Protein AF-A0A1W9PKS5-F1 (afdb_monomer_lite)

pLDDT: mean 75.95, std 19.7, range [28.89, 96.56]

Radius of gyration: 23.54 Å; chains: 1; bounding box: 72×54×55 Å

Sequence (195 aa):
QLVKQIEVAEFKVEDGNNKAYIKLLSVDNKKSPITAKVEIDVMKGGAVSRKKITVRQGDDLFERSGGRDIYSGYIINDIYCAEGAEYIDFTSKPDIIELGQAIGGVDEDERKRLQIRKTIEEHLEKELRLTKQGIKVLSLFFIDKVANYRWYDENGNAQKGKYAHITATSPSTKKESSKIPVVRRRMTKIPTALL

Structure (mmCIF, N/CA/C/O backbone):
data_AF-A0A1W9PKS5-F1
#
_entry.id   AF-A0A1W9PKS5-F1
#
loop_
_atom_site.group_PDB
_atom_site.id
_atom_site.type_symbol
_atom_site.label_atom_id
_atom_site.label_alt_id
_atom_site.label_comp_id
_atom_site.label_asym_id
_atom_site.label_entity_id
_atom_site.label_seq_id
_atom_site.pdbx_PDB_ins_code
_atom_site.Cartn_x
_atom_site.Cartn_y
_atom_site.Cartn_z
_atom_site.occupancy
_atom_site.B_iso_or_equiv
_atom_site.auth_seq_id
_atom_site.auth_comp_id
_atom_site.auth_asym_id
_atom_site.auth_atom_id
_atom_site.pdbx_PDB_model_num
ATOM 1 N N . GLN A 1 1 ? -41.264 2.314 17.138 1.00 42.41 1 GLN A N 1
ATOM 2 C CA . GLN A 1 1 ? -40.243 1.279 17.410 1.00 42.41 1 GLN A CA 1
ATOM 3 C C . GLN A 1 1 ? -38.967 1.997 17.839 1.00 42.41 1 GLN A C 1
ATOM 5 O O . GLN A 1 1 ? -38.495 2.840 17.089 1.00 42.41 1 GLN A O 1
ATOM 10 N N . LEU A 1 2 ? -38.484 1.781 19.067 1.00 65.12 2 LEU A N 1
ATOM 11 C CA . LEU A 1 2 ? -37.272 2.434 19.582 1.00 65.12 2 LEU A CA 1
ATOM 12 C C . LEU A 1 2 ? -36.053 1.603 19.173 1.00 65.12 2 LEU A C 1
ATOM 14 O O . LEU A 1 2 ? -35.950 0.438 19.545 1.00 65.12 2 LEU A O 1
ATOM 18 N N . VAL A 1 3 ? -35.146 2.196 18.403 1.00 63.75 3 VAL A N 1
ATOM 19 C CA . VAL A 1 3 ? -33.858 1.598 18.027 1.00 63.75 3 VAL A CA 1
ATOM 20 C C . VAL A 1 3 ? -32.725 2.465 18.561 1.00 63.75 3 VAL A C 1
ATOM 22 O O . VAL A 1 3 ? -32.887 3.670 18.758 1.00 63.75 3 VAL A O 1
ATOM 25 N N . LYS A 1 4 ? -31.570 1.851 18.821 1.00 70.31 4 LYS A N 1
ATOM 26 C CA . LYS A 1 4 ? -30.379 2.575 19.269 1.00 70.31 4 LYS A CA 1
ATOM 27 C C . LYS A 1 4 ? -29.870 3.465 18.132 1.00 70.31 4 LYS A C 1
ATOM 29 O O . LYS A 1 4 ? -29.815 3.033 16.984 1.00 70.31 4 LYS A O 1
ATOM 34 N N . GLN A 1 5 ? -29.497 4.698 18.458 1.00 61.34 5 GLN A N 1
ATOM 35 C CA . GLN A 1 5 ? -28.952 5.646 17.491 1.00 61.34 5 GLN A CA 1
ATOM 36 C C . GLN A 1 5 ? -27.628 5.124 16.909 1.00 61.34 5 GLN A C 1
ATOM 38 O O . GLN A 1 5 ? -26.788 4.594 17.642 1.00 61.34 5 GLN A O 1
ATOM 43 N N . ILE A 1 6 ? -27.461 5.262 15.594 1.00 66.31 6 ILE A N 1
ATOM 44 C CA . ILE A 1 6 ? -26.246 4.866 14.878 1.00 66.31 6 ILE A CA 1
ATOM 45 C C . ILE A 1 6 ? -25.264 6.041 14.913 1.00 66.31 6 ILE A C 1
ATOM 47 O O . ILE A 1 6 ? -25.598 7.143 14.482 1.00 66.31 6 ILE A O 1
ATOM 51 N N . GLU A 1 7 ? -24.051 5.801 15.407 1.00 55.97 7 GLU A N 1
ATOM 52 C CA . GLU A 1 7 ? -22.913 6.714 15.273 1.00 55.97 7 GLU A CA 1
ATOM 53 C C . GLU A 1 7 ? -21.941 6.101 14.264 1.00 55.97 7 GLU A C 1
ATOM 55 O O . GLU A 1 7 ? -21.447 4.994 14.480 1.00 55.97 7 GLU A O 1
ATOM 60 N N . VAL A 1 8 ? -21.680 6.801 13.160 1.00 53.84 8 VAL A N 1
ATOM 61 C CA . VAL A 1 8 ? -20.703 6.372 12.152 1.00 53.84 8 VAL A CA 1
ATOM 62 C C . VAL A 1 8 ? -19.451 7.229 12.305 1.00 53.84 8 VAL A C 1
ATOM 64 O O . VAL A 1 8 ? -19.503 8.440 12.099 1.00 53.84 8 VAL A O 1
ATOM 67 N N . ALA A 1 9 ? -18.330 6.606 12.668 1.00 51.72 9 ALA A N 1
ATOM 68 C CA . ALA A 1 9 ? -17.015 7.232 12.595 1.00 51.72 9 ALA A CA 1
ATOM 69 C C . ALA A 1 9 ? -16.435 6.984 11.196 1.00 51.72 9 ALA A C 1
ATOM 71 O O . ALA A 1 9 ? -16.012 5.875 10.870 1.00 51.72 9 ALA A O 1
ATOM 72 N N . GLU A 1 10 ? -16.457 8.005 10.342 1.00 42.44 10 GLU A N 1
ATOM 73 C CA . GLU A 1 10 ? -15.843 7.936 9.019 1.00 42.44 10 GLU A CA 1
ATOM 74 C C . GLU A 1 10 ? -14.343 8.242 9.144 1.00 42.44 10 GLU A C 1
ATOM 76 O O . GLU A 1 10 ? -13.946 9.370 9.439 1.00 42.44 10 GLU A O 1
ATOM 81 N N . PHE A 1 11 ? -13.489 7.239 8.925 1.00 47.53 11 PHE A N 1
ATOM 82 C CA . PHE A 1 11 ? -12.049 7.460 8.794 1.00 47.53 11 PHE A CA 1
ATOM 83 C C . PHE A 1 11 ? -11.755 7.951 7.377 1.00 47.53 11 PHE A C 1
ATOM 85 O O . PHE A 1 11 ? -11.416 7.162 6.494 1.00 47.53 11 PHE A O 1
ATOM 92 N N . LYS A 1 12 ? -11.894 9.261 7.151 1.00 40.25 12 LYS A N 1
ATOM 93 C CA . LYS A 1 12 ? -11.314 9.903 5.971 1.00 40.25 12 LYS A CA 1
ATOM 94 C C . LYS A 1 12 ? -9.813 10.017 6.193 1.00 40.25 12 LYS A C 1
ATOM 96 O O . LYS A 1 12 ? -9.356 10.858 6.959 1.00 40.25 12 LYS A O 1
ATOM 101 N N . VAL A 1 13 ? -9.052 9.143 5.543 1.00 44.72 13 VAL A N 1
ATOM 102 C CA . VAL A 1 13 ? -7.647 9.443 5.271 1.00 44.72 13 VAL A CA 1
ATOM 103 C C . VAL A 1 13 ? -7.679 10.444 4.124 1.00 44.72 13 VAL A C 1
ATOM 105 O O . VAL A 1 13 ? -7.815 10.062 2.961 1.00 44.72 13 VAL A O 1
ATOM 108 N N . GLU A 1 14 ? -7.672 11.732 4.459 1.00 40.97 14 GLU A N 1
ATOM 109 C CA . GLU A 1 14 ? -7.264 12.750 3.495 1.00 40.97 14 GLU A CA 1
ATOM 110 C C . GLU A 1 14 ? -5.852 12.366 3.003 1.00 40.97 14 GLU A C 1
ATOM 112 O O . GLU A 1 14 ? -5.009 11.969 3.804 1.00 40.97 14 GLU A O 1
ATOM 117 N N . ASP A 1 15 ? -5.637 12.403 1.684 1.00 41.97 15 ASP A N 1
ATOM 118 C CA . ASP A 1 15 ? -4.357 12.196 0.972 1.00 41.97 15 ASP A CA 1
ATOM 119 C C . ASP A 1 15 ? -3.925 10.801 0.480 1.00 41.97 15 ASP A C 1
ATOM 121 O O . ASP A 1 15 ? -2.782 10.635 0.057 1.00 41.97 15 ASP A O 1
ATOM 125 N N . GLY A 1 16 ? -4.821 9.816 0.358 1.00 45.91 16 GLY A N 1
ATOM 126 C CA . GLY A 1 16 ? -4.490 8.587 -0.394 1.00 45.91 16 GLY A CA 1
ATOM 127 C C . GLY A 1 16 ? -4.314 8.790 -1.912 1.00 45.91 16 GLY A C 1
ATOM 128 O O . GLY A 1 16 ? -3.616 8.022 -2.559 1.00 45.91 16 GLY A O 1
ATOM 129 N N . ASN A 1 17 ? -4.936 9.830 -2.481 1.00 50.31 17 ASN A N 1
ATOM 130 C CA . ASN A 1 17 ? -4.951 10.083 -3.932 1.00 50.31 17 ASN A CA 1
ATOM 131 C C . ASN A 1 17 ? -4.020 11.219 -4.380 1.00 50.31 17 ASN A C 1
ATOM 133 O O . ASN A 1 17 ? -3.890 11.447 -5.581 1.00 50.31 17 ASN A O 1
ATOM 137 N N . ASN A 1 18 ? -3.406 11.944 -3.440 1.00 61.16 18 ASN A N 1
ATOM 138 C CA . ASN A 1 18 ? -2.573 13.115 -3.738 1.00 61.16 18 ASN A CA 1
ATOM 139 C C . ASN A 1 18 ? -1.065 12.802 -3.697 1.00 61.16 18 ASN A C 1
ATOM 141 O O . ASN A 1 18 ? -0.233 13.699 -3.812 1.00 61.16 18 ASN A O 1
ATOM 145 N N . LYS A 1 19 ? -0.705 11.525 -3.517 1.00 74.00 19 LYS A N 1
ATOM 146 C CA . LYS A 1 19 ? 0.673 11.022 -3.532 1.00 74.00 19 LYS A CA 1
ATOM 147 C C . LYS A 1 19 ? 0.790 9.865 -4.521 1.00 74.00 19 LYS A C 1
ATOM 149 O O . LYS A 1 19 ? -0.153 9.101 -4.700 1.00 74.00 19 LYS A O 1
ATOM 154 N N . ALA A 1 20 ? 1.944 9.745 -5.171 1.00 84.50 20 ALA A N 1
ATOM 155 C CA . ALA A 1 20 ? 2.225 8.654 -6.096 1.00 84.50 20 ALA A CA 1
ATOM 156 C C . ALA A 1 20 ? 2.320 7.319 -5.350 1.00 84.50 20 ALA A C 1
ATOM 158 O O . ALA A 1 20 ? 3.190 7.156 -4.497 1.00 84.50 20 ALA A O 1
ATOM 159 N N . TYR A 1 21 ? 1.461 6.354 -5.692 1.00 89.50 21 TYR A N 1
ATOM 160 C CA . TYR A 1 21 ? 1.603 4.993 -5.185 1.00 89.50 21 TYR A CA 1
ATOM 161 C C . TYR A 1 21 ? 2.720 4.261 -5.928 1.00 89.50 21 TYR A C 1
ATOM 163 O O . TYR A 1 21 ? 2.617 4.062 -7.141 1.00 89.50 21 TYR A O 1
ATOM 171 N N . ILE A 1 22 ? 3.771 3.841 -5.226 1.00 91.44 22 ILE A N 1
ATOM 172 C CA . ILE A 1 22 ? 4.847 3.023 -5.800 1.00 91.44 22 ILE A CA 1
ATOM 173 C C . ILE A 1 22 ? 5.245 1.964 -4.781 1.00 91.44 22 ILE A C 1
ATOM 175 O O . ILE A 1 22 ? 5.593 2.304 -3.655 1.00 91.44 22 ILE A O 1
ATOM 179 N N . LYS A 1 23 ? 5.221 0.688 -5.172 1.00 92.38 23 LYS A N 1
ATOM 180 C CA . LYS A 1 23 ? 5.685 -0.441 -4.351 1.00 92.38 23 LYS A CA 1
ATOM 181 C C . LYS A 1 23 ? 6.728 -1.266 -5.090 1.00 92.38 23 LYS A C 1
ATOM 183 O O . LYS A 1 23 ? 6.434 -1.745 -6.185 1.00 92.38 23 LYS A O 1
ATOM 188 N N . LEU A 1 24 ? 7.890 -1.509 -4.485 1.00 94.12 24 LEU A N 1
ATOM 189 C CA . LEU A 1 24 ? 8.901 -2.405 -5.053 1.00 94.12 24 LEU A CA 1
ATOM 190 C C . LEU A 1 24 ? 8.551 -3.864 -4.728 1.00 94.12 24 LEU A C 1
ATOM 192 O O . LEU A 1 24 ? 8.405 -4.237 -3.567 1.00 94.12 24 LEU A O 1
ATOM 196 N N . LEU A 1 25 ? 8.380 -4.699 -5.755 1.00 93.75 25 LEU A N 1
ATOM 197 C CA . LEU A 1 25 ? 7.978 -6.103 -5.601 1.00 93.75 25 LEU A CA 1
ATOM 198 C C . LEU A 1 25 ? 9.138 -7.084 -5.761 1.00 93.75 25 LEU A C 1
ATOM 200 O O . LEU A 1 25 ? 9.145 -8.121 -5.107 1.00 93.75 25 LEU A O 1
ATOM 204 N N . SER A 1 26 ? 10.062 -6.802 -6.676 1.00 93.94 26 SER A N 1
ATOM 205 C CA . SER A 1 26 ? 11.239 -7.637 -6.928 1.00 93.94 26 SER A CA 1
ATOM 206 C C . SER A 1 26 ? 12.264 -6.868 -7.748 1.00 93.94 26 SER A C 1
ATOM 208 O O . SER A 1 26 ? 11.872 -6.081 -8.609 1.00 93.94 26 SER A O 1
ATOM 210 N N . VAL A 1 27 ? 13.540 -7.187 -7.580 1.00 93.25 27 VAL A N 1
ATOM 211 C CA . VAL A 1 27 ? 14.616 -6.784 -8.494 1.00 93.25 27 VAL A CA 1
ATOM 212 C C . VAL A 1 27 ? 15.170 -8.019 -9.202 1.00 93.25 27 VAL A C 1
ATOM 214 O O . VAL A 1 27 ? 15.133 -9.124 -8.662 1.00 93.25 27 VAL A O 1
ATOM 217 N N . ASP A 1 28 ? 15.621 -7.853 -10.439 1.00 91.12 28 ASP A N 1
ATOM 218 C CA . ASP A 1 28 ? 16.200 -8.915 -11.257 1.00 91.12 28 ASP A CA 1
ATOM 219 C C . ASP A 1 28 ? 17.489 -8.408 -11.909 1.00 91.12 28 ASP A C 1
ATOM 221 O O . ASP A 1 28 ? 17.467 -7.495 -12.739 1.00 91.12 28 ASP A O 1
ATOM 225 N N . ASN A 1 29 ? 18.604 -9.023 -11.517 1.00 89.81 29 ASN A N 1
ATOM 226 C CA . ASN A 1 29 ? 19.947 -8.775 -12.033 1.00 89.81 29 ASN A CA 1
ATOM 227 C C . ASN A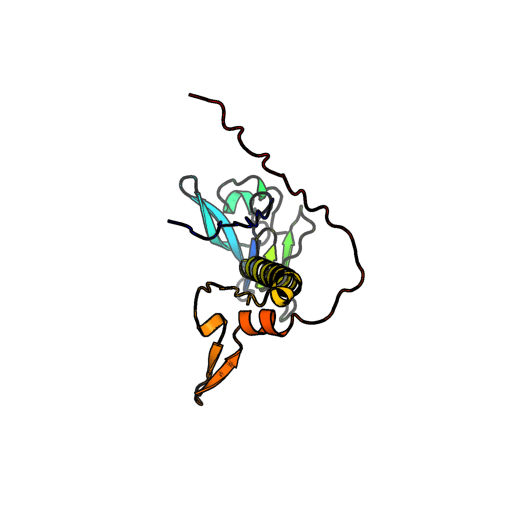 1 29 ? 20.470 -9.925 -12.914 1.00 89.81 29 ASN A C 1
ATOM 229 O O . ASN A 1 29 ? 21.635 -9.921 -13.307 1.00 89.81 29 ASN A O 1
ATOM 233 N N . LYS A 1 30 ? 19.632 -10.920 -13.243 1.00 82.62 30 LYS A N 1
ATOM 234 C CA . LYS A 1 30 ? 20.043 -12.100 -14.024 1.00 82.62 30 LYS A CA 1
ATOM 235 C C . LYS A 1 30 ? 20.317 -11.771 -15.488 1.00 82.62 30 LYS A C 1
ATOM 237 O O . LYS A 1 30 ? 20.984 -12.539 -16.177 1.00 82.62 30 LYS A O 1
ATOM 242 N N . LYS A 1 31 ? 19.750 -10.675 -15.993 1.00 78.00 31 LYS A N 1
ATOM 243 C CA . LYS A 1 31 ? 19.925 -10.192 -17.366 1.00 78.00 31 LYS A CA 1
ATOM 244 C C . LYS A 1 31 ? 20.321 -8.722 -17.332 1.00 78.00 31 LYS A C 1
ATOM 246 O O . LYS A 1 31 ? 19.843 -7.983 -16.482 1.00 78.00 31 LYS A O 1
ATOM 251 N N . SER A 1 32 ? 21.167 -8.314 -18.276 1.00 79.69 32 SER A N 1
ATOM 252 C CA . SER A 1 32 ? 21.462 -6.900 -18.510 1.00 79.69 32 SER A CA 1
ATOM 253 C C . SER A 1 32 ? 20.432 -6.313 -19.487 1.00 79.69 32 SER A C 1
ATOM 255 O O . SER A 1 32 ? 20.159 -6.950 -20.512 1.00 79.69 32 SER A O 1
ATOM 257 N N . PRO A 1 33 ? 19.848 -5.134 -19.209 1.00 83.31 33 PRO A N 1
ATOM 258 C CA . PRO A 1 33 ? 20.035 -4.301 -18.012 1.00 83.31 33 PRO A CA 1
ATOM 259 C C . PRO A 1 33 ? 19.254 -4.817 -16.788 1.00 83.31 33 PRO A C 1
ATOM 261 O O . PRO A 1 33 ? 18.255 -5.521 -16.952 1.00 83.31 33 PRO A O 1
ATOM 264 N N . ILE A 1 34 ? 19.681 -4.412 -15.583 1.00 91.12 34 ILE A N 1
ATOM 265 C CA . ILE A 1 34 ? 18.974 -4.687 -14.318 1.00 91.12 34 ILE A CA 1
ATOM 266 C C . ILE A 1 34 ? 17.542 -4.150 -14.413 1.00 91.12 34 ILE A C 1
ATOM 268 O O . ILE A 1 34 ? 17.298 -3.063 -14.944 1.00 91.12 34 ILE A O 1
ATOM 272 N N . THR A 1 35 ? 16.581 -4.926 -13.914 1.00 94.44 35 THR A N 1
ATOM 273 C CA . THR A 1 35 ? 15.164 -4.549 -13.942 1.00 94.44 35 THR A CA 1
ATOM 274 C C . THR A 1 35 ? 14.525 -4.670 -12.565 1.00 94.44 35 THR A C 1
ATOM 276 O O . THR A 1 35 ? 14.915 -5.510 -11.760 1.00 94.44 35 THR A O 1
ATOM 279 N N . ALA A 1 36 ? 13.500 -3.865 -12.307 1.00 95.38 36 ALA A N 1
ATOM 280 C CA . ALA A 1 36 ? 12.672 -3.952 -11.113 1.00 95.38 36 ALA A CA 1
ATOM 281 C C . ALA A 1 36 ? 11.215 -4.174 -11.511 1.00 95.38 36 ALA A C 1
ATOM 283 O O . ALA A 1 36 ? 10.740 -3.677 -12.530 1.00 95.38 36 ALA A O 1
ATOM 284 N N . LYS A 1 37 ? 10.474 -4.924 -10.702 1.00 96.56 37 LYS A N 1
ATOM 285 C CA . LYS A 1 37 ? 9.020 -5.021 -10.804 1.00 96.56 37 LYS A CA 1
ATOM 286 C C . LYS A 1 37 ? 8.419 -4.127 -9.736 1.00 96.56 37 LYS A C 1
ATOM 288 O O . LYS A 1 37 ? 8.646 -4.357 -8.550 1.00 96.56 37 LYS A O 1
ATOM 293 N N . VAL A 1 38 ? 7.626 -3.154 -10.161 1.00 95.75 38 VAL A N 1
ATOM 294 C CA . VAL A 1 38 ? 6.942 -2.214 -9.273 1.00 95.75 38 VAL A CA 1
ATOM 295 C C . VAL A 1 38 ? 5.432 -2.300 -9.459 1.00 95.75 38 VAL A C 1
ATOM 297 O O . VAL A 1 38 ? 4.944 -2.646 -10.537 1.00 95.75 38 VAL A O 1
ATOM 300 N N . GLU A 1 39 ? 4.681 -2.018 -8.402 1.00 94.44 39 GLU A N 1
ATOM 301 C CA . GLU A 1 39 ? 3.237 -1.795 -8.466 1.00 94.44 39 GLU A CA 1
ATOM 302 C C . GLU A 1 39 ? 2.961 -0.296 -8.391 1.00 94.44 39 GLU A C 1
ATOM 304 O O . GLU A 1 39 ? 3.446 0.371 -7.479 1.00 94.44 39 GLU A O 1
ATOM 309 N N . ILE A 1 40 ? 2.200 0.214 -9.358 1.00 92.88 40 ILE A N 1
ATOM 310 C CA . ILE A 1 40 ? 1.798 1.620 -9.442 1.00 92.88 40 ILE A CA 1
ATOM 311 C C . ILE A 1 40 ? 0.304 1.732 -9.757 1.00 92.88 40 ILE A C 1
ATOM 313 O O . ILE A 1 40 ? -0.311 0.785 -10.256 1.00 92.88 40 ILE A O 1
ATOM 317 N N . ASP A 1 41 ? -0.270 2.901 -9.506 1.00 89.12 41 ASP A N 1
ATOM 318 C CA . ASP A 1 41 ? -1.624 3.258 -9.908 1.00 89.12 41 ASP A CA 1
ATOM 319 C C . ASP A 1 41 ? -1.637 3.785 -11.348 1.00 89.12 41 ASP A C 1
ATOM 321 O O . ASP A 1 41 ? -0.954 4.750 -11.686 1.00 89.12 41 ASP A O 1
ATOM 325 N N . VAL A 1 42 ? -2.454 3.173 -12.205 1.00 88.62 42 VAL A N 1
ATOM 326 C CA . VAL A 1 42 ? -2.630 3.572 -13.608 1.00 88.62 42 VAL A CA 1
ATOM 327 C C . VAL A 1 42 ? -4.063 4.019 -13.871 1.00 88.62 42 VAL A C 1
ATOM 329 O O . VAL A 1 42 ? -5.006 3.519 -13.250 1.00 88.62 42 VAL A O 1
ATOM 332 N N . MET A 1 43 ? -4.243 4.946 -14.813 1.00 79.50 43 MET A N 1
ATOM 333 C CA . MET A 1 43 ? -5.578 5.321 -15.287 1.00 79.50 43 MET A CA 1
ATOM 334 C C . MET A 1 43 ? -6.072 4.315 -16.324 1.00 79.50 43 MET A C 1
ATOM 336 O O . MET A 1 43 ? -5.434 4.095 -17.352 1.00 79.50 43 MET A O 1
ATOM 340 N N . LYS A 1 44 ? -7.239 3.714 -16.079 1.00 78.31 44 LYS A N 1
ATOM 341 C CA . LYS A 1 44 ? -7.920 2.846 -17.043 1.00 78.31 44 LYS A CA 1
ATOM 342 C C . LYS A 1 44 ? -9.400 3.208 -17.102 1.00 78.31 44 LYS A C 1
ATOM 344 O O . LYS A 1 44 ? -10.127 3.008 -16.136 1.00 78.31 44 LYS A O 1
ATOM 349 N N . GLY A 1 45 ? -9.848 3.747 -18.238 1.00 73.19 45 GLY A N 1
ATOM 350 C CA . GLY A 1 45 ? -11.264 4.076 -18.461 1.00 73.19 45 GLY A CA 1
ATOM 351 C C . GLY A 1 45 ? -11.843 5.088 -17.463 1.00 73.19 45 GLY A C 1
ATOM 352 O O . GLY A 1 45 ? -13.006 4.975 -17.099 1.00 73.19 45 GLY A O 1
ATOM 353 N N . GLY A 1 46 ? -11.029 6.030 -16.973 1.00 72.44 46 GLY A N 1
ATOM 354 C CA . GLY A 1 46 ? -11.444 7.033 -15.983 1.00 72.44 46 GLY A CA 1
ATOM 355 C C . GLY A 1 46 ? -11.363 6.583 -14.519 1.00 72.44 46 GLY A C 1
ATOM 356 O O . GLY A 1 46 ? -11.560 7.408 -13.633 1.00 72.44 46 GLY A O 1
ATOM 357 N N . ALA A 1 47 ? -11.022 5.318 -14.247 1.00 74.62 47 ALA A N 1
ATOM 358 C CA . ALA A 1 47 ? -10.804 4.802 -12.897 1.00 74.62 47 ALA A CA 1
ATOM 359 C C . ALA A 1 47 ? -9.318 4.513 -12.625 1.00 74.62 47 ALA A C 1
ATOM 361 O O . ALA A 1 47 ? -8.550 4.184 -13.534 1.00 74.62 47 ALA A O 1
ATOM 362 N N . VAL A 1 48 ? -8.927 4.611 -11.352 1.00 79.69 48 VAL A N 1
ATOM 363 C CA . VAL A 1 48 ? -7.583 4.257 -10.875 1.00 79.69 48 VAL A CA 1
ATOM 364 C C . VAL A 1 48 ? -7.516 2.754 -10.615 1.00 79.69 48 VAL A C 1
ATOM 366 O O . VAL A 1 48 ? -8.364 2.211 -9.910 1.00 79.69 48 VAL A O 1
ATOM 369 N N . SER A 1 49 ? -6.511 2.078 -11.170 1.00 82.56 49 SER A N 1
ATOM 370 C CA . SER A 1 49 ? -6.271 0.647 -10.954 1.00 82.56 49 SER A CA 1
ATOM 371 C C . SER A 1 49 ? -4.800 0.387 -10.664 1.00 82.56 49 SER A C 1
ATOM 373 O O . SER A 1 49 ? -3.937 0.882 -11.384 1.00 82.56 49 SER A O 1
ATOM 375 N N . ARG A 1 50 ? -4.504 -0.482 -9.692 1.00 88.44 50 ARG A N 1
ATOM 376 C CA . ARG A 1 50 ? -3.133 -0.952 -9.448 1.00 88.44 50 ARG A CA 1
ATOM 377 C C . ARG A 1 50 ? -2.673 -1.880 -10.562 1.00 88.44 50 ARG A C 1
ATOM 379 O O . ARG A 1 50 ? -3.400 -2.797 -10.956 1.00 88.44 50 ARG A O 1
ATOM 386 N N . LYS A 1 51 ? -1.462 -1.658 -11.067 1.00 90.94 51 LYS A N 1
ATOM 387 C CA . LYS A 1 51 ? -0.835 -2.478 -12.103 1.00 90.94 51 LYS A CA 1
ATOM 388 C C . LYS A 1 51 ? 0.622 -2.742 -11.758 1.00 90.94 51 LYS A C 1
ATOM 390 O O . LYS A 1 51 ? 1.360 -1.848 -11.359 1.00 90.94 51 LYS A O 1
ATOM 395 N N . LYS A 1 52 ? 1.036 -3.987 -11.978 1.00 95.44 52 LYS A N 1
ATOM 396 C CA . LYS A 1 52 ? 2.433 -4.405 -11.881 1.00 95.44 52 LYS A CA 1
ATOM 397 C C . LYS A 1 52 ? 3.116 -4.151 -13.214 1.00 95.44 52 LYS A C 1
ATOM 399 O O . LYS A 1 52 ? 2.651 -4.647 -14.243 1.00 95.44 52 LYS A O 1
ATOM 404 N N . ILE A 1 53 ? 4.204 -3.397 -13.192 1.00 94.81 53 ILE A N 1
ATOM 405 C CA . ILE A 1 53 ? 5.017 -3.091 -14.365 1.00 94.81 53 ILE A CA 1
ATOM 406 C C . ILE A 1 53 ? 6.474 -3.449 -14.087 1.00 94.81 53 ILE A C 1
ATOM 408 O O . ILE A 1 53 ? 6.933 -3.408 -12.948 1.00 94.81 53 ILE A O 1
ATOM 412 N N . THR A 1 54 ? 7.196 -3.819 -15.138 1.00 95.81 54 THR A N 1
ATOM 413 C CA . THR A 1 54 ? 8.654 -3.933 -15.084 1.00 95.81 54 THR A CA 1
ATOM 414 C C . THR A 1 54 ? 9.248 -2.609 -15.534 1.00 95.81 54 THR A C 1
ATOM 416 O O . THR A 1 54 ? 8.813 -2.071 -16.556 1.00 95.81 54 THR A O 1
ATOM 419 N N . VAL A 1 55 ? 10.206 -2.102 -14.770 1.00 95.25 55 VAL A N 1
ATOM 420 C CA . VAL A 1 55 ? 10.919 -0.853 -15.025 1.00 95.25 55 VAL A CA 1
ATOM 421 C C . VAL A 1 55 ? 12.422 -1.086 -15.054 1.00 95.25 55 VAL A C 1
ATOM 423 O O . VAL A 1 55 ? 12.924 -2.084 -14.525 1.00 95.25 55 VAL A O 1
ATOM 426 N N . ARG A 1 56 ? 13.122 -0.176 -15.717 1.00 95.12 56 ARG A N 1
ATOM 427 C CA . ARG A 1 56 ? 14.576 -0.138 -15.864 1.00 95.12 56 ARG A CA 1
ATOM 428 C C . ARG A 1 56 ? 15.088 1.240 -15.469 1.00 95.12 56 ARG A C 1
ATOM 430 O O . ARG A 1 56 ? 14.308 2.183 -15.360 1.00 95.12 56 ARG A O 1
ATOM 437 N N . GLN A 1 57 ? 16.398 1.348 -15.293 1.00 94.62 57 GLN A N 1
ATOM 438 C CA . GLN A 1 57 ? 17.059 2.640 -15.147 1.00 94.62 57 GLN A CA 1
ATOM 439 C C . GLN A 1 57 ? 16.680 3.577 -16.306 1.00 94.62 57 GLN A C 1
ATOM 441 O O . GLN A 1 57 ? 16.734 3.175 -17.469 1.00 94.62 57 GLN A O 1
ATOM 446 N N . GLY A 1 58 ? 16.282 4.805 -15.972 1.00 93.75 58 GLY A N 1
ATOM 447 C CA . GLY A 1 58 ? 15.825 5.826 -16.914 1.00 93.75 58 GLY A CA 1
ATOM 448 C C . GLY A 1 58 ? 14.333 5.787 -17.267 1.00 93.75 58 GLY A C 1
ATOM 449 O O . GLY A 1 58 ? 13.869 6.705 -17.938 1.00 93.75 58 GLY A O 1
ATOM 450 N N . ASP A 1 59 ? 13.565 4.783 -16.827 1.00 95.25 59 ASP A N 1
ATOM 451 C CA . ASP A 1 59 ? 12.120 4.751 -17.087 1.00 95.25 59 ASP A CA 1
ATOM 452 C C . ASP A 1 59 ? 11.384 5.842 -16.288 1.00 95.25 59 ASP A C 1
ATOM 454 O O . ASP A 1 59 ? 11.571 5.971 -15.075 1.00 95.25 59 ASP A O 1
ATOM 458 N N . ASP A 1 60 ? 10.484 6.571 -16.954 1.00 95.06 60 ASP A N 1
ATOM 459 C CA . ASP A 1 60 ? 9.622 7.584 -16.336 1.00 95.06 60 ASP A CA 1
ATOM 460 C C . ASP A 1 60 ? 8.264 6.994 -15.925 1.00 95.06 60 ASP A C 1
ATOM 462 O O . ASP A 1 60 ? 7.450 6.585 -16.761 1.00 95.06 60 ASP A O 1
ATOM 466 N N . LEU A 1 61 ? 7.972 6.971 -14.621 1.00 93.81 61 LEU A N 1
ATOM 467 C CA . LEU A 1 61 ? 6.701 6.455 -14.116 1.00 93.81 61 LEU A CA 1
ATOM 468 C C . LEU A 1 61 ? 5.487 7.286 -14.553 1.00 93.81 61 LEU A C 1
ATOM 470 O O . LEU A 1 61 ? 4.384 6.735 -14.611 1.00 93.81 61 LEU A O 1
ATOM 474 N N . PHE A 1 62 ? 5.657 8.560 -14.917 1.00 92.44 62 PHE A N 1
ATOM 475 C CA . PHE A 1 62 ? 4.594 9.374 -15.505 1.00 92.44 62 PHE A CA 1
ATOM 476 C C . PHE A 1 62 ? 4.060 8.731 -16.787 1.00 92.44 62 PHE A C 1
ATOM 478 O O . PHE A 1 62 ? 2.863 8.435 -16.883 1.00 92.44 62 PHE A O 1
ATOM 485 N N . GLU A 1 63 ? 4.945 8.399 -17.724 1.00 91.50 63 GLU A N 1
ATOM 486 C CA . GLU A 1 63 ? 4.571 7.734 -18.973 1.00 91.50 63 GLU A CA 1
ATOM 487 C C . GLU A 1 63 ? 4.012 6.332 -18.710 1.00 91.50 63 GLU A C 1
ATOM 489 O O . GLU A 1 63 ? 2.973 5.941 -19.250 1.00 91.50 63 GLU A O 1
ATOM 494 N N . ARG A 1 64 ? 4.652 5.578 -17.805 1.00 91.38 64 ARG A N 1
ATOM 495 C CA . ARG A 1 64 ? 4.244 4.202 -17.472 1.00 91.38 64 ARG A CA 1
ATOM 496 C C . ARG A 1 64 ? 2.882 4.133 -16.774 1.00 91.38 64 ARG A C 1
ATOM 498 O O . ARG A 1 64 ? 2.208 3.103 -16.867 1.00 91.38 64 ARG A O 1
ATOM 505 N N . SER A 1 65 ? 2.466 5.211 -16.107 1.00 88.44 65 SER A N 1
ATOM 506 C CA . SER A 1 65 ? 1.163 5.330 -15.440 1.00 88.44 65 SER A CA 1
ATOM 507 C C . SER A 1 65 ? -0.001 5.680 -16.381 1.00 88.44 65 SER A C 1
ATOM 509 O O . SER A 1 65 ? -1.167 5.588 -15.979 1.00 88.44 65 SER A O 1
ATOM 511 N N . GLY A 1 66 ? 0.301 6.054 -17.630 1.00 86.12 66 GLY A N 1
ATOM 512 C CA . GLY A 1 66 ? -0.671 6.592 -18.582 1.00 86.12 66 GLY A CA 1
ATOM 513 C C . GLY A 1 66 ? -0.908 8.097 -18.428 1.00 86.12 66 GLY A C 1
ATOM 514 O O . GLY A 1 66 ? -2.017 8.552 -18.696 1.00 86.12 66 GLY A O 1
ATOM 515 N N . GLY A 1 67 ? 0.103 8.851 -17.975 1.00 84.88 67 GLY A N 1
ATOM 516 C CA . GLY A 1 67 ? 0.066 10.316 -17.904 1.00 84.88 67 GLY A CA 1
ATOM 517 C C . GLY A 1 67 ? -0.569 10.880 -16.633 1.00 84.88 67 GLY A C 1
ATOM 518 O O . GLY A 1 67 ? -1.259 11.893 -16.685 1.00 84.88 67 GLY A O 1
ATOM 519 N N . ARG A 1 68 ? -0.403 10.221 -15.481 1.00 85.38 68 ARG A N 1
ATO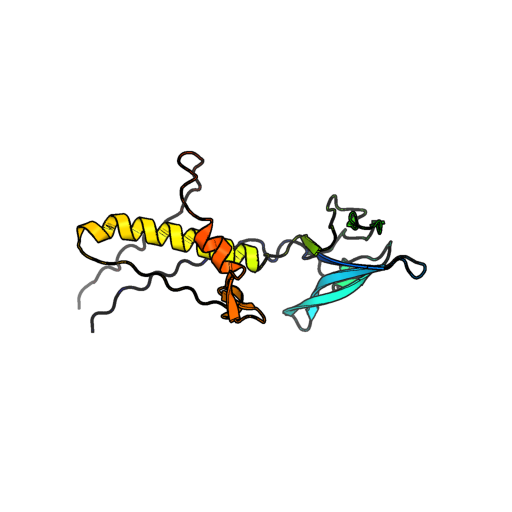M 520 C CA . ARG A 1 68 ? -0.873 10.762 -14.196 1.00 85.38 68 ARG A CA 1
ATOM 521 C C . ARG A 1 68 ? 0.164 11.731 -13.627 1.00 85.38 68 ARG A C 1
ATOM 523 O O . ARG A 1 68 ? 1.221 11.290 -13.182 1.00 85.38 68 ARG A O 1
ATOM 530 N N . ASP A 1 69 ? -0.188 13.011 -13.529 1.00 87.00 69 ASP A N 1
ATOM 531 C CA . ASP A 1 69 ? 0.704 14.090 -13.060 1.00 87.00 69 ASP A CA 1
ATOM 532 C C . ASP A 1 69 ? 1.364 13.830 -11.698 1.00 87.00 69 ASP A C 1
ATOM 534 O O . ASP A 1 69 ? 2.482 14.277 -11.456 1.00 87.00 69 ASP A O 1
ATOM 538 N N . ILE A 1 70 ? 0.722 13.056 -10.817 1.00 87.06 70 ILE A N 1
ATOM 539 C CA . ILE A 1 70 ? 1.291 12.685 -9.510 1.00 87.06 70 ILE A CA 1
ATOM 540 C C . ILE A 1 70 ? 2.618 11.916 -9.624 1.00 87.06 70 ILE A C 1
ATOM 542 O O . ILE A 1 70 ? 3.411 11.950 -8.688 1.00 87.06 70 ILE A O 1
ATOM 546 N N . TYR A 1 71 ? 2.871 11.245 -10.755 1.00 90.69 71 TYR A N 1
ATOM 547 C CA . TYR A 1 71 ? 4.127 10.544 -11.031 1.00 90.69 71 TYR A CA 1
ATOM 548 C C . TYR A 1 71 ? 5.193 11.440 -11.681 1.00 90.69 71 TYR A C 1
ATOM 550 O O . TYR A 1 71 ? 6.290 10.968 -11.961 1.00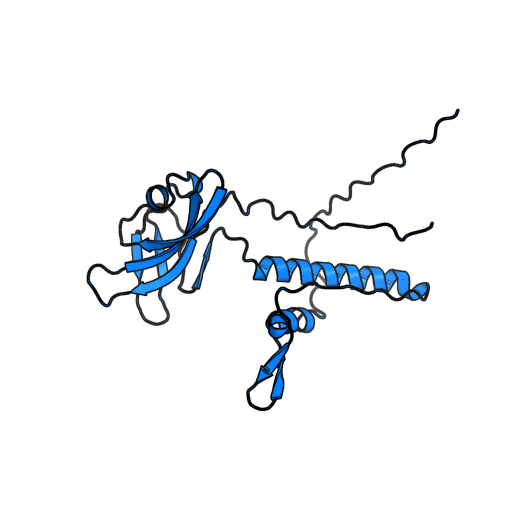 90.69 71 TYR A O 1
ATOM 558 N N . SER A 1 72 ? 4.917 12.730 -11.896 1.00 88.62 72 SER A N 1
ATOM 559 C CA . SER A 1 72 ? 5.888 13.655 -12.482 1.00 88.62 72 SER A CA 1
ATOM 560 C C . SER A 1 72 ? 7.158 13.761 -11.624 1.00 88.62 72 SER A C 1
ATOM 562 O O . SER A 1 72 ? 7.109 13.992 -10.407 1.00 88.62 72 SER A O 1
ATOM 564 N N . GLY A 1 73 ? 8.309 13.556 -12.272 1.00 88.00 73 GLY A N 1
ATOM 565 C CA . GLY A 1 73 ? 9.631 13.528 -11.643 1.00 88.00 73 GLY A CA 1
ATOM 566 C C . GLY A 1 73 ? 10.032 12.180 -11.028 1.00 88.00 73 GLY A C 1
ATOM 567 O O . GLY A 1 73 ? 11.146 12.064 -10.519 1.00 88.00 73 GLY A O 1
ATOM 568 N N . TYR A 1 74 ? 9.178 11.152 -11.077 1.00 92.81 74 TYR A N 1
ATOM 569 C CA . TYR A 1 74 ? 9.557 9.789 -10.692 1.00 92.81 74 TYR A CA 1
ATOM 570 C C . TYR A 1 74 ? 10.215 9.051 -11.868 1.00 92.81 74 TYR A C 1
ATOM 572 O O . TYR A 1 74 ? 9.637 8.139 -12.459 1.00 92.81 74 TYR A O 1
ATOM 580 N N . ILE A 1 75 ? 11.444 9.453 -12.188 1.00 95.38 75 ILE A N 1
ATOM 581 C CA . ILE A 1 75 ? 12.315 8.784 -13.164 1.00 95.38 75 ILE A CA 1
ATOM 582 C C . ILE A 1 75 ? 13.253 7.861 -12.393 1.00 95.38 75 ILE A C 1
ATOM 584 O O . ILE A 1 75 ? 13.904 8.327 -11.458 1.00 95.38 75 ILE A O 1
ATOM 588 N N . ILE A 1 76 ? 13.314 6.578 -12.755 1.00 96.00 76 ILE A N 1
ATOM 589 C CA . ILE A 1 76 ? 14.170 5.596 -12.071 1.00 96.00 76 ILE A CA 1
ATOM 590 C C . ILE A 1 76 ? 15.640 5.986 -12.250 1.00 96.00 76 ILE A C 1
ATOM 592 O O . ILE A 1 76 ? 16.142 5.978 -13.377 1.00 96.00 76 ILE A O 1
ATOM 596 N N . ASN A 1 77 ? 16.326 6.295 -11.148 1.00 95.44 77 ASN A N 1
ATOM 597 C CA . ASN A 1 77 ? 17.740 6.660 -11.175 1.00 95.44 77 ASN A CA 1
ATOM 598 C C . ASN A 1 77 ? 18.640 5.424 -11.104 1.00 95.44 77 ASN A C 1
ATOM 600 O O . ASN A 1 77 ? 19.490 5.254 -11.971 1.00 95.44 77 ASN A O 1
ATOM 604 N N . ASP A 1 78 ? 18.423 4.541 -10.137 1.00 92.69 78 ASP A N 1
ATOM 605 C CA . ASP A 1 78 ? 19.164 3.298 -9.969 1.00 92.69 78 ASP A CA 1
ATOM 606 C C . ASP A 1 78 ? 18.273 2.179 -9.405 1.00 92.69 78 ASP A C 1
ATOM 608 O O . ASP A 1 78 ? 17.233 2.403 -8.776 1.00 92.69 78 ASP A O 1
ATOM 612 N N . ILE A 1 79 ? 18.675 0.939 -9.680 1.00 94.50 79 ILE A N 1
ATOM 613 C CA . ILE A 1 79 ? 18.040 -0.274 -9.164 1.00 94.50 79 ILE A CA 1
ATOM 614 C C . ILE A 1 79 ? 19.124 -1.089 -8.470 1.00 94.50 79 ILE A C 1
ATOM 616 O O . ILE A 1 79 ? 19.861 -1.847 -9.106 1.00 94.50 79 ILE A O 1
ATOM 620 N N . TYR A 1 80 ? 19.195 -0.960 -7.150 1.00 93.06 80 TYR A N 1
ATOM 621 C CA . TYR A 1 80 ? 20.185 -1.658 -6.349 1.00 93.06 80 TYR A CA 1
ATOM 622 C C . TYR A 1 80 ? 19.700 -3.068 -6.003 1.00 93.06 80 TYR A C 1
ATOM 624 O O . TYR A 1 80 ? 18.578 -3.265 -5.535 1.00 93.06 80 TYR A O 1
ATOM 632 N N . CYS A 1 81 ? 20.546 -4.068 -6.253 1.00 90.62 81 CYS A N 1
ATOM 633 C CA . CYS A 1 81 ? 20.171 -5.483 -6.198 1.00 90.62 81 CYS A CA 1
ATOM 634 C C . CYS A 1 81 ? 21.055 -6.333 -5.273 1.00 90.62 81 CYS A C 1
ATOM 636 O O . CYS A 1 81 ? 21.168 -7.541 -5.490 1.00 90.62 81 CYS A O 1
ATOM 638 N N . ALA A 1 82 ? 21.741 -5.725 -4.301 1.00 88.38 82 ALA A N 1
ATOM 639 C CA . ALA A 1 82 ? 22.480 -6.502 -3.310 1.00 88.38 82 ALA A CA 1
ATOM 640 C C . ALA A 1 82 ? 21.499 -7.223 -2.379 1.00 88.38 82 ALA A C 1
ATOM 642 O O . ALA A 1 82 ? 20.546 -6.618 -1.893 1.00 88.38 82 ALA A O 1
ATOM 643 N N . GLU A 1 83 ? 21.753 -8.507 -2.138 1.00 84.44 83 GLU A N 1
ATOM 644 C CA . GLU A 1 83 ? 20.886 -9.366 -1.333 1.00 84.44 83 GLU A CA 1
ATOM 645 C C . GLU A 1 83 ? 20.680 -8.780 0.074 1.00 84.44 83 GLU A C 1
ATOM 647 O O . GLU A 1 83 ? 21.641 -8.556 0.813 1.00 84.44 83 GLU A O 1
ATOM 652 N N . GLY A 1 84 ? 19.423 -8.507 0.431 1.00 82.81 84 GLY A N 1
ATOM 653 C CA . GLY A 1 84 ? 19.040 -7.932 1.723 1.00 82.81 84 GLY 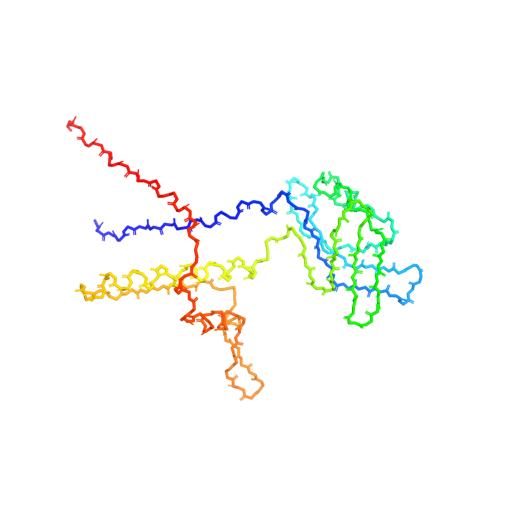A CA 1
ATOM 654 C C . GLY A 1 84 ? 19.156 -6.407 1.826 1.00 82.81 84 GLY A C 1
ATOM 655 O O . GLY A 1 84 ? 18.894 -5.859 2.896 1.00 82.81 84 GLY A O 1
ATOM 656 N N . ALA A 1 85 ? 19.533 -5.723 0.746 1.00 88.81 85 ALA A N 1
ATOM 657 C CA . ALA A 1 85 ? 19.610 -4.267 0.673 1.00 88.81 85 ALA A CA 1
ATOM 658 C C . ALA A 1 85 ? 18.981 -3.719 -0.619 1.00 88.81 85 ALA A C 1
ATOM 660 O O . ALA A 1 85 ? 19.345 -2.641 -1.070 1.00 88.81 85 ALA A O 1
ATOM 661 N N . GLU A 1 86 ? 18.065 -4.454 -1.249 1.00 93.19 86 GLU A N 1
ATOM 662 C CA . GLU A 1 86 ? 17.500 -4.097 -2.547 1.00 93.19 86 GLU A CA 1
ATOM 663 C C . GLU A 1 86 ? 16.590 -2.863 -2.467 1.00 93.19 86 GLU A C 1
ATOM 665 O O . GLU A 1 86 ? 15.644 -2.821 -1.672 1.00 93.19 86 GLU A O 1
ATOM 670 N N . TYR A 1 87 ? 16.823 -1.882 -3.342 1.00 94.06 87 TYR A N 1
ATOM 671 C CA . TYR A 1 87 ? 16.023 -0.659 -3.405 1.00 94.06 87 TYR A CA 1
ATOM 672 C C . TYR A 1 87 ? 15.954 -0.066 -4.816 1.00 94.06 87 TYR A C 1
ATOM 674 O O . TYR A 1 87 ? 16.731 -0.414 -5.707 1.00 94.06 87 TYR A O 1
ATOM 682 N N . ILE A 1 88 ? 15.012 0.857 -5.002 1.00 95.44 88 ILE A N 1
ATOM 683 C CA . ILE A 1 88 ? 14.971 1.788 -6.135 1.00 95.44 88 ILE A CA 1
ATOM 684 C C . ILE A 1 88 ? 14.985 3.229 -5.628 1.00 95.44 88 ILE A C 1
ATOM 686 O O . ILE A 1 88 ? 14.397 3.523 -4.584 1.00 95.44 88 ILE A O 1
ATOM 690 N N . ASP A 1 89 ? 15.633 4.115 -6.374 1.00 95.00 89 ASP A N 1
ATOM 691 C CA . ASP A 1 89 ? 15.632 5.559 -6.140 1.00 95.00 89 ASP A CA 1
ATOM 692 C C . ASP A 1 89 ? 15.246 6.324 -7.420 1.00 95.00 89 ASP A C 1
ATOM 694 O O . ASP A 1 89 ? 15.025 5.745 -8.494 1.00 95.00 89 ASP A O 1
ATOM 698 N N . PHE A 1 90 ? 15.107 7.644 -7.296 1.00 95.38 90 PHE A N 1
ATOM 699 C CA . PHE A 1 90 ? 14.603 8.488 -8.374 1.00 95.38 90 PHE A CA 1
ATOM 700 C C . PHE A 1 90 ? 15.478 9.712 -8.616 1.00 95.38 90 PHE A C 1
ATOM 702 O O . PHE A 1 90 ? 16.047 10.287 -7.694 1.00 95.38 90 PHE A O 1
ATOM 709 N N . THR A 1 91 ? 15.535 10.170 -9.866 1.00 92.19 91 THR A N 1
ATOM 710 C CA . THR A 1 91 ? 16.405 11.293 -10.251 1.00 92.19 91 THR A CA 1
ATOM 711 C C . THR A 1 91 ? 15.921 12.625 -9.681 1.00 92.19 91 THR A C 1
ATOM 713 O O . THR A 1 91 ? 16.725 13.478 -9.315 1.00 92.19 91 THR A O 1
ATOM 716 N N . SER A 1 92 ? 14.604 12.839 -9.624 1.00 89.50 92 SER A N 1
ATOM 717 C CA . SER A 1 92 ? 14.010 14.129 -9.236 1.00 89.50 92 SER A CA 1
ATOM 718 C C . SER A 1 92 ? 13.193 14.062 -7.944 1.00 89.50 92 SER A C 1
ATOM 720 O O . SER A 1 92 ? 12.477 15.012 -7.617 1.00 89.50 92 SER A O 1
ATOM 722 N N . LYS A 1 93 ? 13.285 12.951 -7.203 1.00 88.38 93 LYS A N 1
ATOM 723 C CA . LYS A 1 93 ? 12.614 12.754 -5.913 1.00 88.38 93 LYS A CA 1
ATOM 724 C C . LYS A 1 93 ? 13.600 12.153 -4.910 1.00 88.38 93 LYS A C 1
ATOM 726 O O . LYS A 1 93 ? 14.364 11.277 -5.291 1.00 88.38 93 LYS A O 1
ATOM 731 N N . PRO A 1 94 ? 13.566 12.576 -3.636 1.00 86.50 94 PRO A N 1
ATOM 732 C CA . PRO A 1 94 ? 14.441 12.029 -2.599 1.00 86.50 94 PRO A CA 1
ATOM 733 C C . PRO A 1 94 ? 13.976 10.659 -2.075 1.00 86.50 94 PRO A C 1
ATOM 735 O O . PRO A 1 94 ? 14.596 10.117 -1.165 1.00 86.50 94 PRO A O 1
ATOM 738 N N . ASP A 1 95 ? 12.853 10.136 -2.578 1.00 87.81 95 ASP A N 1
ATOM 739 C CA . ASP A 1 95 ? 12.274 8.878 -2.119 1.00 87.81 95 ASP A CA 1
ATOM 740 C C . ASP A 1 95 ? 13.184 7.691 -2.478 1.00 87.81 95 ASP A C 1
ATOM 742 O O . ASP A 1 95 ? 13.641 7.565 -3.614 1.00 87.81 95 ASP A O 1
ATOM 746 N N . ILE A 1 96 ? 13.386 6.787 -1.520 1.00 90.69 96 ILE A N 1
ATOM 747 C CA . ILE A 1 96 ? 14.038 5.487 -1.714 1.00 90.69 96 ILE A CA 1
ATOM 748 C C . ILE A 1 96 ? 13.030 4.419 -1.301 1.00 90.69 96 ILE A C 1
ATOM 750 O O . ILE A 1 96 ? 12.414 4.524 -0.239 1.00 90.69 96 ILE A O 1
ATOM 754 N N . ILE A 1 97 ? 12.832 3.408 -2.145 1.00 91.44 97 ILE A N 1
ATOM 755 C CA . ILE A 1 97 ? 11.845 2.350 -1.909 1.00 91.44 97 ILE A CA 1
ATOM 756 C C . ILE A 1 97 ? 12.560 1.010 -1.844 1.00 91.44 97 ILE A C 1
ATOM 758 O O . ILE A 1 97 ? 13.011 0.486 -2.862 1.00 91.44 97 ILE A O 1
ATOM 762 N N . GLU A 1 98 ? 12.624 0.450 -0.641 1.00 91.81 98 GLU A N 1
ATOM 763 C CA . GLU A 1 98 ? 13.180 -0.878 -0.387 1.00 91.81 98 GLU A CA 1
ATOM 764 C C . GLU A 1 98 ? 12.243 -1.997 -0.860 1.00 91.81 98 GLU A C 1
ATOM 766 O O . GLU A 1 98 ? 11.027 -1.821 -1.015 1.00 91.81 98 GLU A O 1
ATOM 771 N N . LEU A 1 99 ? 12.804 -3.189 -1.054 1.00 90.06 99 LEU A N 1
ATOM 772 C CA . LEU A 1 99 ? 12.052 -4.366 -1.464 1.00 90.06 99 LEU A CA 1
ATOM 773 C C . LEU A 1 99 ? 10.892 -4.667 -0.503 1.00 90.06 99 LEU A C 1
ATOM 775 O O . LEU A 1 99 ? 11.059 -4.852 0.699 1.00 90.06 99 LEU A O 1
ATOM 779 N N . GLY A 1 100 ? 9.679 -4.737 -1.053 1.00 84.69 100 GLY A N 1
ATOM 780 C CA . GLY A 1 100 ? 8.450 -4.983 -0.301 1.00 84.69 100 GLY A CA 1
ATOM 781 C C . GLY A 1 100 ? 7.808 -3.731 0.305 1.00 84.69 100 GLY A C 1
ATOM 782 O O . GLY A 1 100 ? 6.628 -3.800 0.673 1.00 84.69 100 GLY A O 1
ATOM 783 N N . GLN A 1 101 ? 8.513 -2.597 0.352 1.00 84.75 101 GLN A N 1
ATOM 784 C CA . GLN A 1 101 ? 7.981 -1.322 0.833 1.00 84.75 101 GLN A CA 1
ATOM 785 C C . GLN A 1 101 ? 7.203 -0.567 -0.251 1.00 84.75 101 GLN A C 1
ATOM 787 O O . GLN A 1 101 ? 7.335 -0.834 -1.449 1.00 84.75 101 GLN A O 1
ATOM 792 N N . ALA A 1 102 ? 6.356 0.372 0.182 1.00 86.88 102 ALA A N 1
ATOM 793 C CA . ALA A 1 102 ? 5.567 1.218 -0.701 1.00 86.88 102 ALA A CA 1
ATOM 794 C C . ALA A 1 102 ? 5.478 2.662 -0.197 1.00 86.88 102 ALA A C 1
ATOM 796 O O . ALA A 1 102 ? 5.371 2.887 1.007 1.00 86.88 102 ALA A O 1
ATOM 797 N N . ILE A 1 103 ? 5.420 3.617 -1.124 1.00 84.56 103 ILE A N 1
ATOM 798 C CA . ILE A 1 103 ? 5.087 5.023 -0.860 1.00 84.56 103 ILE A CA 1
ATOM 799 C C . ILE A 1 103 ? 3.731 5.375 -1.467 1.00 84.56 103 ILE A C 1
ATOM 801 O O . ILE A 1 103 ? 3.254 4.678 -2.360 1.00 84.56 103 ILE A O 1
ATOM 805 N N . GLY A 1 104 ? 3.100 6.439 -0.955 1.00 72.06 104 GLY A N 1
ATOM 806 C CA . GLY A 1 104 ? 1.859 7.030 -1.485 1.00 72.06 104 GLY A CA 1
ATOM 807 C C . GLY A 1 104 ? 0.645 6.102 -1.541 1.00 72.06 104 GLY A C 1
ATOM 808 O O . GLY A 1 104 ? -0.387 6.464 -2.090 1.00 72.06 104 GLY A O 1
ATOM 809 N N . GLY A 1 105 ? 0.746 4.915 -0.951 1.00 66.31 105 GLY A N 1
ATOM 810 C CA . GLY A 1 105 ? -0.377 4.029 -0.721 1.00 66.31 105 GLY A CA 1
ATOM 811 C C . GLY A 1 105 ? -0.881 4.237 0.689 1.00 66.31 105 GLY A C 1
ATOM 812 O O . GLY A 1 105 ? -0.094 4.335 1.627 1.00 66.31 105 GLY A O 1
ATOM 813 N N . VAL A 1 106 ? -2.197 4.227 0.857 1.00 56.75 106 VAL A N 1
ATOM 814 C CA . VAL A 1 106 ? -2.741 3.823 2.147 1.00 56.75 106 VAL A CA 1
ATOM 815 C C . VAL A 1 106 ? -2.425 2.335 2.262 1.00 56.75 106 VAL A C 1
ATOM 817 O O . VAL A 1 106 ? -2.989 1.530 1.513 1.00 56.75 106 VAL A O 1
ATOM 820 N N . ASP A 1 107 ? -1.478 1.962 3.123 1.00 63.69 107 ASP A N 1
ATOM 821 C CA . ASP A 1 107 ? -1.331 0.558 3.480 1.00 63.69 107 ASP A CA 1
ATOM 822 C C . ASP A 1 107 ? -2.669 0.126 4.092 1.00 63.69 107 ASP A C 1
ATOM 824 O O . ASP A 1 107 ? -3.096 0.612 5.138 1.00 63.69 107 ASP A O 1
ATOM 828 N N . GLU A 1 108 ? -3.398 -0.730 3.379 1.00 63.41 108 GLU A N 1
ATOM 829 C CA . GLU A 1 108 ? -4.696 -1.234 3.817 1.00 63.41 108 GLU A CA 1
ATOM 830 C C . GLU A 1 108 ? -4.587 -1.895 5.191 1.00 63.41 108 GLU A C 1
ATOM 832 O O . GLU A 1 108 ? -5.511 -1.800 6.003 1.00 63.41 108 GLU A O 1
ATOM 837 N N . ASP A 1 109 ? -3.444 -2.518 5.481 1.00 66.44 109 ASP A N 1
ATOM 838 C CA . ASP A 1 109 ? -3.181 -3.088 6.791 1.00 66.44 109 ASP A CA 1
ATOM 839 C C . ASP A 1 109 ? -2.901 -2.008 7.843 1.00 66.44 109 ASP A C 1
ATOM 841 O O . ASP A 1 109 ? -3.389 -2.134 8.969 1.00 66.44 109 ASP A O 1
ATOM 845 N N . GLU A 1 110 ? -2.237 -0.905 7.495 1.00 67.56 110 GLU A N 1
ATOM 846 C CA . GLU A 1 110 ? -2.086 0.262 8.369 1.00 67.56 110 GLU A CA 1
ATOM 847 C C . GLU A 1 110 ? -3.423 0.962 8.648 1.00 67.56 110 GLU A C 1
ATOM 849 O O . GLU A 1 110 ? -3.729 1.275 9.802 1.00 67.56 110 GLU A O 1
ATOM 854 N N . ARG A 1 111 ? -4.281 1.124 7.635 1.00 68.88 111 ARG A N 1
ATOM 855 C CA . ARG A 1 111 ? -5.626 1.689 7.805 1.00 68.88 111 ARG A CA 1
ATOM 856 C C . ARG A 1 111 ? -6.481 0.815 8.710 1.00 68.88 111 ARG A C 1
ATOM 858 O O . ARG A 1 111 ? -7.086 1.322 9.653 1.00 68.88 111 ARG A O 1
ATOM 865 N N . LYS A 1 112 ? -6.497 -0.500 8.476 1.00 75.00 112 LYS A N 1
ATOM 866 C CA . LYS A 1 112 ? -7.206 -1.456 9.342 1.00 75.00 112 LYS A CA 1
ATOM 867 C C . LYS A 1 112 ? -6.634 -1.448 10.753 1.00 75.00 112 LYS A C 1
ATOM 869 O O . LYS A 1 112 ? -7.387 -1.457 11.720 1.00 75.00 112 LYS A O 1
ATOM 874 N N . ARG A 1 113 ? -5.311 -1.358 10.899 1.00 76.88 113 ARG A N 1
ATOM 875 C CA . ARG A 1 113 ? -4.647 -1.222 12.201 1.00 76.88 113 ARG A CA 1
ATOM 876 C C . ARG A 1 113 ? -5.081 0.056 12.923 1.00 76.88 113 ARG A C 1
ATOM 878 O O . ARG A 1 113 ? -5.352 -0.004 14.122 1.00 76.88 113 ARG A O 1
ATOM 885 N N . LEU A 1 114 ? -5.177 1.188 12.227 1.00 78.31 114 LEU A N 1
ATOM 886 C CA . LEU A 1 114 ? -5.646 2.451 12.798 1.00 78.31 114 LEU A CA 1
ATOM 887 C C . LEU A 1 114 ? -7.121 2.369 13.214 1.00 78.31 114 LEU A C 1
ATOM 889 O O . LEU A 1 114 ? -7.456 2.737 14.339 1.00 78.31 114 LEU A O 1
ATOM 893 N N . GLN A 1 115 ? -7.978 1.817 12.351 1.00 78.81 115 GLN A N 1
ATOM 894 C CA . GLN A 1 115 ? -9.393 1.578 12.648 1.00 78.81 115 GLN A CA 1
ATOM 895 C C . GLN A 1 115 ? -9.565 0.693 13.888 1.00 78.81 115 GLN A C 1
ATOM 897 O O . GLN A 1 115 ? -10.334 1.037 14.787 1.00 78.81 115 GLN A O 1
ATOM 902 N N . ILE A 1 116 ? -8.811 -0.410 13.978 1.00 84.19 116 ILE A N 1
ATOM 903 C CA . ILE A 1 116 ? -8.826 -1.312 15.137 1.00 84.19 116 ILE A CA 1
ATOM 904 C C . ILE A 1 116 ? -8.425 -0.555 16.405 1.00 84.19 116 ILE A C 1
ATOM 906 O O . ILE A 1 116 ? -9.155 -0.599 17.393 1.00 84.19 116 ILE A O 1
ATOM 910 N N . ARG A 1 117 ? -7.309 0.185 16.377 1.00 83.06 117 ARG A N 1
ATOM 911 C CA . ARG A 1 117 ? -6.829 0.949 17.540 1.00 83.06 117 ARG A CA 1
ATOM 912 C C . ARG A 1 117 ? -7.851 1.966 18.026 1.00 83.06 117 ARG A C 1
ATOM 914 O O . ARG A 1 117 ? -8.140 2.007 19.218 1.00 83.06 117 ARG A O 1
ATOM 921 N N . LYS A 1 118 ? -8.421 2.753 17.115 1.00 83.12 118 LYS A N 1
ATOM 922 C CA . LYS A 1 118 ? -9.385 3.786 17.493 1.00 83.12 118 LYS A CA 1
ATOM 923 C C . LYS A 1 118 ? -10.694 3.188 18.004 1.00 83.12 118 LYS A C 1
ATOM 925 O O . LYS A 1 118 ? -11.240 3.674 18.987 1.00 83.12 118 LYS A O 1
ATOM 930 N N . THR A 1 119 ? -11.139 2.078 17.416 1.00 85.00 119 THR A N 1
ATOM 931 C CA . THR A 1 119 ? -12.318 1.346 17.902 1.00 85.00 119 THR A CA 1
ATOM 932 C C . THR A 1 119 ? -12.099 0.792 19.310 1.00 85.00 119 THR A C 1
ATOM 934 O O . THR A 1 119 ? -13.020 0.828 20.120 1.00 85.00 119 THR A O 1
ATOM 937 N N . ILE A 1 120 ? -10.898 0.290 19.623 1.00 86.69 120 ILE A N 1
ATOM 938 C CA . ILE A 1 120 ? -10.552 -0.171 20.978 1.00 86.69 120 ILE A CA 1
ATOM 939 C C . ILE A 1 120 ? -10.572 1.003 21.963 1.00 86.69 120 ILE A C 1
ATOM 941 O O . ILE A 1 120 ? -11.162 0.889 23.032 1.00 86.69 120 ILE A O 1
ATOM 945 N N . GLU A 1 121 ? -9.972 2.136 21.601 1.00 84.31 121 GLU A N 1
ATOM 946 C CA . GLU A 1 121 ? -9.963 3.340 22.439 1.00 84.31 121 GLU A CA 1
ATOM 947 C C . GLU A 1 121 ? -11.389 3.819 22.758 1.00 84.31 121 GLU A C 1
ATOM 949 O O . GLU A 1 121 ? -11.740 3.997 23.924 1.00 84.31 121 GLU A O 1
ATOM 954 N N . GLU A 1 122 ? -12.244 3.940 21.739 1.00 86.06 122 GLU A N 1
ATOM 955 C CA . GLU A 1 122 ? -13.645 4.335 21.917 1.00 86.06 122 GLU A CA 1
ATOM 956 C C . GLU A 1 122 ? -14.459 3.297 22.695 1.00 86.06 122 GLU A C 1
ATOM 958 O O . GLU A 1 122 ? -15.345 3.664 23.471 1.00 86.06 122 GLU A O 1
ATOM 963 N N . HIS A 1 123 ? -14.176 2.005 22.500 1.00 87.94 123 HIS A N 1
ATOM 964 C CA . HIS A 1 123 ? -14.811 0.931 23.258 1.00 87.94 123 HIS A CA 1
ATOM 965 C C . HIS A 1 123 ? -14.520 1.076 24.751 1.00 87.94 123 HIS A C 1
ATOM 967 O O . HIS A 1 123 ? -15.457 1.090 25.547 1.00 87.94 123 HIS A O 1
ATOM 973 N N . LEU A 1 124 ? -13.246 1.246 25.118 1.00 87.81 124 LEU A N 1
ATOM 974 C CA . LEU A 1 124 ? -12.811 1.394 26.508 1.00 87.81 124 LEU A CA 1
ATOM 975 C C . LEU A 1 124 ? -13.343 2.690 27.138 1.00 87.81 124 LEU A C 1
ATOM 977 O O . LEU A 1 124 ? -13.785 2.681 28.286 1.00 87.81 124 LEU A O 1
ATOM 981 N N . GLU A 1 125 ? -13.371 3.799 26.391 1.00 87.44 125 GLU A N 1
ATOM 982 C CA . GLU A 1 125 ? -13.964 5.058 26.867 1.00 87.44 125 GLU A CA 1
ATOM 983 C C . GLU A 1 125 ? -15.475 4.902 27.131 1.00 87.44 125 GLU A C 1
ATOM 985 O O . GLU A 1 125 ? -15.991 5.339 28.168 1.00 87.44 125 GLU A O 1
ATOM 990 N N . LYS A 1 126 ? -16.199 4.240 26.216 1.00 87.06 126 LYS A N 1
ATOM 991 C CA . LYS A 1 126 ? -17.634 3.950 26.371 1.00 87.06 126 LYS A CA 1
ATOM 992 C C . LYS A 1 126 ? -17.882 3.000 27.542 1.00 87.06 126 LYS A C 1
ATOM 994 O O . LYS A 1 126 ? -18.822 3.237 28.301 1.00 87.06 126 LYS A O 1
ATOM 999 N N . GLU A 1 127 ? -17.053 1.974 27.710 1.00 88.00 127 GLU A N 1
ATOM 1000 C CA . GLU A 1 127 ? -17.136 1.021 28.817 1.00 88.00 127 GLU A CA 1
ATOM 1001 C C . GLU A 1 127 ? -16.946 1.729 30.163 1.00 88.00 127 GLU A C 1
ATOM 1003 O O . GLU A 1 127 ? -17.817 1.642 31.025 1.00 88.00 127 GLU A O 1
ATOM 1008 N N . LEU A 1 128 ? -15.900 2.548 30.317 1.00 88.19 128 LEU A N 1
ATOM 1009 C CA . LEU A 1 128 ? -15.642 3.297 31.554 1.00 88.19 128 LEU A CA 1
ATOM 1010 C C . LEU A 1 128 ? -16.841 4.163 31.987 1.00 88.19 128 LEU A C 1
ATOM 1012 O O . LEU A 1 128 ? -17.126 4.310 33.180 1.00 88.19 128 LEU A O 1
ATOM 1016 N N . ARG A 1 129 ? -17.564 4.734 31.017 1.00 87.19 129 ARG A N 1
ATOM 1017 C CA . ARG A 1 129 ? -18.747 5.568 31.265 1.00 87.19 129 ARG A CA 1
ATOM 1018 C C . ARG A 1 129 ? -20.003 4.753 31.580 1.00 87.19 129 ARG A C 1
ATOM 1020 O O . ARG A 1 129 ? -20.788 5.166 32.432 1.00 87.19 129 ARG A O 1
ATOM 1027 N N . LEU A 1 130 ? -20.219 3.641 30.878 1.00 88.75 130 LEU A N 1
ATOM 1028 C CA . LEU A 1 130 ? -21.478 2.885 30.891 1.00 88.75 130 LEU A CA 1
ATOM 1029 C C . LEU A 1 130 ? -21.493 1.723 31.890 1.00 88.75 130 LEU A C 1
ATOM 1031 O O . LEU A 1 130 ? -22.572 1.335 32.339 1.00 88.75 130 LEU A O 1
ATOM 1035 N N . THR A 1 131 ? -20.331 1.236 32.330 1.00 85.81 131 THR A N 1
ATOM 1036 C CA . THR A 1 131 ? -20.234 0.194 33.365 1.00 85.81 131 THR A CA 1
ATOM 1037 C C . THR A 1 131 ? -20.885 0.634 34.676 1.00 85.81 131 THR A C 1
ATOM 1039 O O . THR A 1 131 ? -21.556 -0.161 35.326 1.00 85.81 131 THR A O 1
ATOM 1042 N N . LYS A 1 132 ? -20.808 1.929 35.022 1.00 86.19 132 LYS A N 1
ATOM 1043 C CA . LYS A 1 132 ? -21.504 2.503 36.194 1.00 86.19 132 LYS A CA 1
ATOM 1044 C C . LYS A 1 132 ? -23.034 2.410 36.107 1.00 86.19 132 LYS A C 1
ATOM 1046 O O . LYS A 1 132 ? -23.706 2.546 37.119 1.00 86.19 132 LYS A O 1
ATOM 1051 N N . GLN A 1 133 ? -23.574 2.200 34.908 1.00 88.62 133 GLN A N 1
ATOM 1052 C CA . GLN A 1 133 ? -25.005 2.035 34.641 1.00 88.62 133 GLN A CA 1
ATOM 1053 C C . GLN A 1 133 ? -25.385 0.558 34.429 1.00 88.62 133 GLN A C 1
ATOM 1055 O O . GLN A 1 133 ? -26.514 0.272 34.045 1.00 88.62 133 GLN A O 1
ATOM 1060 N N . GLY A 1 134 ? -24.452 -0.382 34.636 1.00 86.25 134 GLY A N 1
ATOM 1061 C CA . GLY A 1 134 ? -24.673 -1.815 34.408 1.00 86.25 134 GLY A CA 1
ATOM 1062 C C . GLY A 1 134 ? -24.769 -2.209 32.930 1.00 86.25 134 GLY A C 1
ATOM 1063 O O . GLY A 1 134 ? -25.218 -3.309 32.617 1.00 86.25 134 GLY A O 1
ATOM 1064 N N . ILE A 1 135 ? -24.365 -1.329 32.006 1.00 86.81 135 ILE A N 1
ATOM 1065 C CA . ILE A 1 135 ? -24.493 -1.555 30.563 1.00 86.81 135 ILE A CA 1
ATOM 1066 C C . ILE A 1 135 ? -23.157 -2.041 29.998 1.00 86.81 135 ILE A C 1
ATOM 1068 O O . ILE A 1 135 ? -22.163 -1.315 30.011 1.00 86.81 135 ILE A O 1
ATOM 1072 N N . LYS A 1 136 ? -23.155 -3.252 29.433 1.00 84.44 136 LYS A N 1
ATOM 1073 C CA . LYS A 1 136 ? -21.990 -3.836 28.758 1.00 84.44 136 LYS A CA 1
ATOM 1074 C C . LYS A 1 136 ? -21.830 -3.280 27.341 1.00 84.44 136 LYS A C 1
ATOM 1076 O O . LYS A 1 136 ? -22.789 -3.235 26.568 1.00 84.44 136 LYS A O 1
ATOM 1081 N N . VAL A 1 137 ? -20.609 -2.885 26.990 1.00 85.81 137 VAL A N 1
ATOM 1082 C CA . VAL A 1 137 ? -20.252 -2.392 25.652 1.00 85.81 137 VAL A CA 1
ATOM 1083 C C . VAL A 1 137 ? -19.663 -3.540 24.830 1.00 85.81 137 VAL A C 1
ATOM 1085 O O . VAL A 1 137 ? -18.951 -4.388 25.357 1.00 85.81 137 VAL A O 1
ATOM 1088 N N . LEU A 1 138 ? -19.987 -3.599 23.536 1.00 86.62 138 LEU A N 1
ATOM 1089 C CA . LEU A 1 138 ? -19.478 -4.589 22.582 1.00 86.62 138 LEU A CA 1
ATOM 1090 C C . LEU A 1 138 ? -19.001 -3.858 21.322 1.00 86.62 138 LEU A C 1
ATOM 1092 O O . LEU A 1 138 ? -19.676 -2.938 20.862 1.00 86.62 138 LEU A O 1
ATOM 1096 N N . SER A 1 139 ? -17.862 -4.282 20.770 1.00 81.44 139 SER A N 1
ATOM 1097 C CA . SER A 1 139 ? -17.353 -3.832 19.467 1.00 81.44 139 SER A CA 1
ATOM 1098 C C . SER A 1 139 ? -17.223 -5.027 18.530 1.00 81.44 139 SER A C 1
ATOM 1100 O O . SER A 1 139 ? -16.760 -6.088 18.944 1.00 81.44 139 SER A O 1
ATOM 1102 N N . LEU A 1 140 ? -17.630 -4.850 17.274 1.00 84.50 140 LEU A N 1
ATOM 1103 C CA . LEU A 1 140 ? -17.574 -5.872 16.232 1.00 84.50 140 LEU A CA 1
ATOM 1104 C C . LEU A 1 140 ? -16.604 -5.426 15.138 1.00 84.50 140 LEU A C 1
ATOM 1106 O O . LEU A 1 140 ? -16.694 -4.301 14.652 1.00 84.50 140 LEU A O 1
ATOM 1110 N N . PHE A 1 141 ? -15.708 -6.323 14.734 1.00 81.50 141 PHE A N 1
ATOM 1111 C CA . PHE A 1 141 ? -14.792 -6.109 13.619 1.00 81.50 141 PHE A CA 1
ATOM 1112 C C . PHE A 1 141 ? -15.156 -7.049 12.474 1.00 81.50 141 PHE A C 1
ATOM 1114 O O . PHE A 1 141 ? -15.252 -8.259 12.675 1.00 81.50 141 PHE A O 1
ATOM 1121 N N . PHE A 1 142 ? -15.315 -6.500 11.272 1.00 79.69 142 PHE A N 1
ATOM 1122 C CA . PHE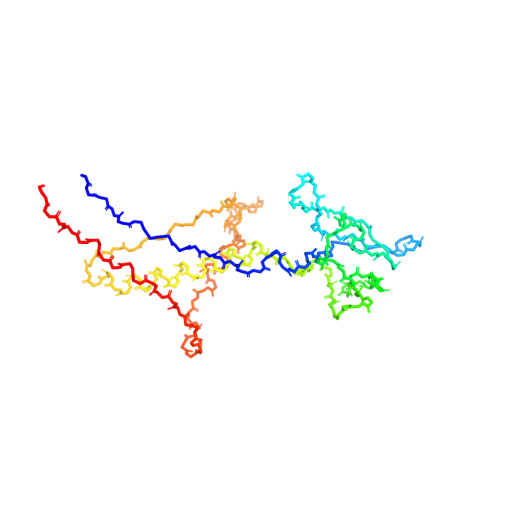 A 1 142 ? -15.422 -7.290 10.049 1.00 79.69 142 PHE A CA 1
ATOM 1123 C C . PHE A 1 142 ? -14.035 -7.409 9.418 1.00 79.69 142 PHE A C 1
ATOM 1125 O O . PHE A 1 142 ? -13.367 -6.404 9.185 1.00 79.69 142 PHE A O 1
ATOM 1132 N N . ILE A 1 143 ? -13.593 -8.641 9.173 1.00 77.50 143 ILE A N 1
ATOM 1133 C CA . ILE A 1 143 ? -12.287 -8.949 8.580 1.00 77.50 143 ILE A CA 1
ATOM 1134 C C . ILE A 1 143 ? -12.475 -9.736 7.287 1.00 77.50 143 ILE A C 1
ATOM 1136 O O . ILE A 1 143 ? -13.415 -10.516 7.162 1.00 77.50 143 ILE A O 1
ATOM 1140 N N . ASP A 1 144 ? -11.545 -9.575 6.348 1.00 74.75 144 ASP A N 1
ATOM 1141 C CA . ASP A 1 144 ? -11.653 -10.179 5.012 1.00 74.75 144 ASP A CA 1
ATOM 1142 C C . ASP A 1 144 ? -11.642 -11.717 5.048 1.00 74.75 144 ASP A C 1
ATOM 1144 O O . ASP A 1 144 ? -12.285 -12.371 4.232 1.00 74.75 144 ASP A O 1
ATOM 1148 N N . LYS A 1 145 ? -10.862 -12.303 5.967 1.00 81.62 145 LYS A N 1
ATOM 1149 C CA . LYS A 1 145 ? -10.694 -13.755 6.125 1.00 81.62 145 LYS A CA 1
ATOM 1150 C C . LYS A 1 145 ? -10.461 -14.112 7.586 1.00 81.62 145 LYS A C 1
ATOM 1152 O O . LYS A 1 145 ? -9.673 -13.449 8.258 1.00 81.62 145 LYS A O 1
ATOM 1157 N N . VAL A 1 146 ? -11.048 -15.223 8.039 1.00 82.19 146 VAL A N 1
ATOM 1158 C CA . VAL A 1 146 ? -10.858 -15.755 9.405 1.00 82.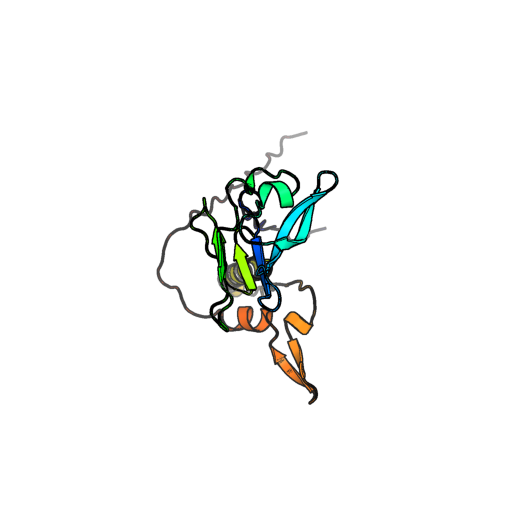19 146 VAL A CA 1
ATOM 1159 C C . VAL A 1 146 ? -9.376 -16.028 9.699 1.00 82.19 146 VAL A C 1
ATOM 1161 O O . VAL A 1 146 ? -8.893 -15.669 10.771 1.00 82.19 146 VAL A O 1
ATOM 1164 N N . ALA A 1 147 ? -8.633 -16.528 8.703 1.00 82.12 147 ALA A N 1
ATOM 1165 C CA . ALA A 1 147 ? -7.189 -16.773 8.779 1.00 82.12 147 ALA A CA 1
ATOM 1166 C C . ALA A 1 147 ? -6.367 -15.536 9.196 1.00 82.12 147 ALA A C 1
ATOM 1168 O O . ALA A 1 147 ? -5.346 -15.665 9.867 1.00 82.12 147 ALA A O 1
ATOM 1169 N N . ASN A 1 148 ? -6.832 -14.323 8.864 1.00 81.06 148 ASN A N 1
ATOM 1170 C CA . ASN A 1 148 ? -6.146 -13.080 9.234 1.00 81.06 148 ASN A CA 1
ATOM 1171 C C . ASN A 1 148 ? -6.238 -12.768 10.736 1.00 81.06 148 ASN A C 1
ATOM 1173 O O . ASN A 1 148 ? -5.495 -11.917 11.228 1.00 81.06 148 ASN A O 1
ATOM 1177 N N . TYR A 1 149 ? -7.128 -13.438 11.468 1.00 82.69 149 TYR A N 1
ATOM 1178 C CA . TYR A 1 149 ? -7.218 -13.368 12.923 1.00 82.69 149 TYR A CA 1
ATOM 1179 C C . TYR A 1 149 ? -6.695 -14.645 13.587 1.00 82.69 149 TYR A C 1
ATOM 1181 O O . TYR A 1 149 ? -5.909 -14.564 14.527 1.00 82.69 149 TYR A O 1
ATOM 1189 N N . ARG A 1 150 ? -7.072 -15.821 13.078 1.00 86.31 150 ARG A N 1
ATOM 1190 C CA . ARG A 1 150 ? -6.621 -17.120 13.587 1.00 86.31 150 ARG A CA 1
ATOM 1191 C C . ARG A 1 150 ? -6.532 -18.128 12.451 1.00 86.31 150 ARG A C 1
ATOM 1193 O O . ARG A 1 150 ? -7.487 -18.277 11.693 1.00 86.31 150 ARG A O 1
ATOM 1200 N N . TRP A 1 151 ? -5.423 -18.847 12.376 1.00 86.12 151 TRP A N 1
ATOM 1201 C CA . TRP A 1 151 ? -5.226 -19.962 11.451 1.00 86.12 151 TRP A CA 1
ATOM 1202 C C . TRP A 1 151 ? -4.726 -21.189 12.219 1.00 86.12 151 TRP A C 1
ATOM 1204 O O . TRP A 1 151 ? -4.389 -21.077 13.397 1.00 86.12 151 TRP A O 1
ATOM 1214 N N . TYR A 1 152 ? -4.756 -22.358 11.587 1.00 85.06 152 TYR A N 1
ATOM 1215 C CA . TYR A 1 152 ? -4.308 -23.613 12.187 1.00 85.06 152 TYR A CA 1
ATOM 1216 C C . TYR A 1 152 ? -3.130 -24.156 11.386 1.00 85.06 152 TYR A C 1
ATOM 1218 O O . TYR A 1 152 ? -3.191 -24.150 10.156 1.00 85.06 152 TYR A O 1
ATOM 1226 N N . ASP A 1 153 ? -2.068 -24.569 12.074 1.00 86.38 153 ASP A N 1
ATOM 1227 C CA . ASP A 1 153 ? -0.942 -25.258 11.439 1.00 86.38 153 ASP A CA 1
ATOM 1228 C C . ASP A 1 153 ? -1.282 -26.722 11.108 1.00 86.38 153 ASP A C 1
ATOM 1230 O O . ASP A 1 153 ? -2.373 -27.209 11.414 1.00 86.38 153 ASP A O 1
ATOM 1234 N N . GLU A 1 154 ? -0.354 -27.428 10.459 1.00 85.62 154 GLU A N 1
ATOM 1235 C CA . GLU A 1 154 ? -0.520 -28.831 10.042 1.00 85.62 154 GLU A CA 1
ATOM 1236 C C . GLU A 1 154 ? -0.801 -29.782 11.218 1.00 85.62 154 GLU A C 1
ATOM 1238 O O . GLU A 1 154 ? -1.401 -30.838 11.036 1.00 85.62 154 GLU A O 1
ATOM 1243 N N . ASN A 1 155 ? -0.440 -29.374 12.437 1.00 83.50 155 ASN A N 1
ATOM 1244 C CA . ASN A 1 155 ? -0.672 -30.120 13.670 1.00 83.50 155 ASN A CA 1
ATOM 1245 C C . ASN A 1 155 ? -1.985 -29.713 14.368 1.00 83.50 155 ASN A C 1
ATOM 1247 O O . ASN A 1 155 ? -2.268 -30.175 15.473 1.00 83.50 155 ASN A O 1
ATOM 1251 N N . GLY A 1 156 ? -2.789 -28.838 13.754 1.00 85.38 156 GLY A N 1
ATOM 1252 C CA . GLY A 1 156 ? -4.057 -28.358 14.298 1.00 85.38 156 GLY A CA 1
ATOM 1253 C C . GLY A 1 156 ? -3.916 -27.329 15.423 1.00 85.38 156 GLY A C 1
ATOM 1254 O O . GLY A 1 156 ? -4.912 -27.016 16.082 1.00 85.38 156 GLY A O 1
ATOM 1255 N N . ASN A 1 157 ? -2.725 -26.765 15.658 1.00 86.12 157 ASN A N 1
ATOM 1256 C CA . ASN A 1 157 ? -2.543 -25.748 16.693 1.00 86.12 157 ASN A CA 1
ATOM 1257 C C . ASN A 1 157 ? -2.973 -24.371 16.191 1.00 86.12 157 ASN A C 1
ATOM 1259 O O . ASN A 1 157 ? -2.697 -23.971 15.060 1.00 86.12 157 ASN A O 1
ATOM 1263 N N . ALA A 1 158 ? -3.645 -23.619 17.062 1.00 85.25 158 ALA A N 1
ATOM 1264 C CA . ALA A 1 158 ? -4.133 -22.286 16.749 1.00 85.25 158 ALA A CA 1
ATOM 1265 C C . ALA A 1 158 ? -3.007 -21.250 16.767 1.00 85.25 158 ALA A C 1
ATOM 1267 O O . ALA A 1 158 ? -2.446 -20.945 17.818 1.00 85.25 158 ALA A O 1
ATOM 1268 N N . GLN A 1 159 ? -2.767 -20.635 15.618 1.00 85.75 159 GLN A N 1
ATOM 1269 C CA . GLN A 1 159 ? -1.809 -19.559 15.442 1.00 85.75 159 GLN A CA 1
ATOM 1270 C C . GLN A 1 159 ? -2.526 -18.217 15.288 1.00 85.75 159 GLN A C 1
ATOM 1272 O O . GLN A 1 159 ? -3.628 -18.117 14.733 1.00 85.75 159 GLN A O 1
ATOM 1277 N N . LYS A 1 160 ? -1.896 -17.157 15.799 1.00 84.94 160 LYS A N 1
ATOM 1278 C CA . LYS A 1 160 ? -2.409 -15.791 15.664 1.00 84.94 160 LYS A CA 1
ATOM 1279 C C . LYS A 1 160 ? -2.185 -15.306 14.233 1.00 84.94 160 LYS A C 1
ATOM 1281 O O . LYS A 1 160 ? -1.096 -15.411 13.679 1.00 84.94 160 LYS A O 1
ATOM 1286 N N . GLY A 1 161 ? -3.239 -14.773 13.632 1.00 80.62 161 GLY A N 1
ATOM 1287 C CA . GLY A 1 161 ? -3.151 -14.028 12.384 1.00 80.62 161 GLY A CA 1
ATOM 1288 C C . GLY A 1 161 ? -2.738 -12.575 12.630 1.00 80.62 161 GLY A C 1
ATOM 1289 O O . GLY A 1 161 ? -2.701 -12.092 13.766 1.00 80.62 161 GLY A O 1
ATOM 1290 N N . LYS A 1 162 ? -2.476 -11.841 11.545 1.00 79.06 162 LYS A N 1
ATOM 1291 C CA . LYS A 1 162 ? -2.011 -10.444 11.575 1.00 79.06 162 LYS A CA 1
ATOM 1292 C C . LYS A 1 162 ? -2.837 -9.506 12.469 1.00 79.06 162 LYS A C 1
ATOM 1294 O O . LYS A 1 162 ? -2.265 -8.677 13.175 1.00 79.06 162 LYS A O 1
ATOM 1299 N N . TYR A 1 163 ? -4.165 -9.642 12.493 1.00 80.62 163 TYR A N 1
ATOM 1300 C CA . TYR A 1 163 ? -5.033 -8.766 13.289 1.00 80.62 163 TYR A CA 1
ATOM 1301 C C . TYR A 1 163 ? -5.067 -9.150 14.771 1.00 80.62 163 TYR A C 1
ATOM 1303 O O . TYR A 1 163 ? -5.184 -8.261 15.613 1.00 80.62 163 TYR A O 1
ATOM 1311 N N . ALA A 1 164 ? -4.886 -10.432 15.111 1.00 79.06 164 ALA A N 1
ATOM 1312 C CA . ALA A 1 164 ? -4.847 -10.873 16.506 1.00 79.06 164 ALA A CA 1
ATOM 1313 C C . ALA A 1 164 ? -3.639 -10.299 17.259 1.00 79.06 164 ALA A C 1
ATOM 1315 O O . ALA A 1 164 ? -3.746 -9.977 18.443 1.00 79.06 164 ALA A O 1
ATOM 1316 N N . HIS A 1 165 ? -2.508 -10.109 16.574 1.00 77.50 165 HIS A N 1
ATOM 1317 C CA . HIS A 1 165 ? -1.363 -9.401 17.144 1.00 77.50 165 HIS A CA 1
ATOM 1318 C C . HIS A 1 165 ? -1.692 -7.931 17.431 1.00 77.50 165 HIS A C 1
ATOM 1320 O O . HIS A 1 165 ? -1.400 -7.445 18.513 1.00 77.50 165 HIS A O 1
ATOM 1326 N N . ILE A 1 166 ? -2.383 -7.232 16.528 1.00 74.06 166 ILE A N 1
ATOM 1327 C CA . ILE A 1 166 ? -2.736 -5.814 16.717 1.00 74.06 166 ILE A CA 1
ATOM 1328 C C . ILE A 1 166 ? -3.689 -5.621 17.906 1.00 74.06 166 ILE A C 1
ATOM 1330 O O . ILE A 1 166 ? -3.493 -4.707 18.712 1.00 74.06 166 ILE A O 1
ATOM 1334 N N . THR A 1 167 ? -4.695 -6.491 18.038 1.00 69.81 167 THR A N 1
ATOM 1335 C CA . THR A 1 167 ? -5.648 -6.444 19.156 1.00 69.81 167 THR A CA 1
ATOM 1336 C C . THR A 1 167 ? -5.003 -6.826 20.488 1.00 69.81 167 THR A C 1
ATOM 1338 O O . THR A 1 167 ? -5.369 -6.265 21.511 1.00 69.81 167 THR A O 1
ATOM 1341 N N . ALA A 1 168 ? -4.040 -7.757 20.490 1.00 63.41 168 ALA A N 1
ATOM 1342 C CA . ALA A 1 168 ? -3.378 -8.223 21.711 1.00 63.41 168 ALA A CA 1
ATOM 1343 C C . ALA A 1 168 ? -2.226 -7.312 22.172 1.00 63.41 168 ALA A C 1
ATOM 1345 O O . ALA A 1 168 ? -1.989 -7.194 23.369 1.00 63.41 168 ALA A O 1
ATOM 1346 N N . THR A 1 169 ? -1.513 -6.667 21.243 1.00 56.19 169 THR A N 1
ATOM 1347 C CA . THR A 1 169 ? -0.392 -5.750 21.534 1.00 56.19 169 THR A CA 1
ATOM 1348 C C . THR A 1 169 ? -0.863 -4.357 21.962 1.00 56.19 169 THR A C 1
ATOM 1350 O O . THR A 1 169 ? -0.060 -3.555 22.426 1.00 56.19 169 THR A O 1
ATOM 1353 N N . SER A 1 170 ? -2.162 -4.061 21.875 1.00 49.16 170 SER A N 1
ATOM 1354 C CA . SER A 1 170 ? -2.733 -2.821 22.410 1.00 49.16 170 SER A CA 1
ATOM 1355 C C . SER A 1 170 ? -3.158 -2.976 23.881 1.00 49.16 170 SER A C 1
ATOM 1357 O O . SER A 1 170 ? -4.347 -3.123 24.155 1.00 49.16 170 SER A O 1
ATOM 1359 N N . PRO A 1 171 ? -2.220 -2.948 24.847 1.00 47.75 171 PRO A N 1
ATOM 1360 C CA . PRO A 1 171 ? -2.566 -2.401 26.159 1.00 47.75 171 PRO A CA 1
ATOM 1361 C C . PRO A 1 171 ? -1.455 -1.521 26.773 1.00 47.75 171 PRO A C 1
ATOM 1363 O O . PRO A 1 171 ? -0.270 -1.807 26.647 1.00 47.75 171 PRO A O 1
ATOM 1366 N N . SER A 1 172 ? -1.854 -0.500 27.546 1.00 36.03 172 SER A N 1
ATOM 1367 C CA . SER A 1 172 ? -1.091 0.193 28.618 1.00 36.03 172 SER A CA 1
ATOM 1368 C C . SER A 1 172 ? -0.039 1.289 28.340 1.00 36.03 172 SER A C 1
ATOM 1370 O O . SER A 1 172 ? 0.451 1.863 29.311 1.00 36.03 172 SER A O 1
ATOM 1372 N N . THR A 1 173 ? 0.269 1.705 27.106 1.00 34.19 173 THR A N 1
ATOM 1373 C CA . THR A 1 173 ? 1.250 2.797 26.880 1.00 34.19 173 THR A CA 1
ATOM 1374 C C . THR A 1 173 ? 0.628 4.024 26.206 1.00 34.19 173 THR A C 1
ATOM 1376 O O . THR A 1 173 ? 0.368 4.015 25.009 1.00 34.19 173 THR A O 1
ATOM 1379 N N . LYS A 1 174 ? 0.368 5.063 27.019 1.00 34.03 174 LYS A N 1
ATOM 1380 C CA . LYS A 1 174 ? 0.337 6.522 26.730 1.00 34.03 174 LYS A CA 1
ATOM 1381 C C . LYS A 1 174 ? -0.611 7.255 27.700 1.00 34.03 174 LYS A C 1
ATOM 1383 O O . LYS A 1 174 ? -1.648 7.789 27.319 1.00 34.03 174 LYS A O 1
ATOM 1388 N N . LYS A 1 175 ? -0.215 7.325 28.977 1.00 36.69 175 LYS A N 1
ATOM 1389 C CA . LYS A 1 175 ? -0.212 8.635 29.656 1.00 36.69 175 LYS A CA 1
ATOM 1390 C C . LYS A 1 175 ? 0.889 9.455 28.964 1.00 36.69 175 LYS A C 1
ATOM 1392 O O . LYS A 1 175 ? 1.909 8.879 28.606 1.00 36.69 175 LYS A O 1
ATOM 1397 N N . GLU A 1 176 ? 0.649 10.742 28.742 1.00 36.38 176 GLU A N 1
ATOM 1398 C CA . GLU A 1 176 ? 1.516 11.678 28.005 1.00 36.38 176 GLU A CA 1
ATOM 1399 C C . GLU A 1 176 ? 1.694 11.396 26.494 1.00 36.38 176 GLU A C 1
ATOM 1401 O O . GLU A 1 176 ? 2.530 10.602 26.072 1.00 36.38 176 GLU A O 1
ATOM 1406 N N . SER A 1 177 ? 0.943 12.101 25.636 1.00 29.84 177 SER A N 1
ATOM 1407 C CA . SER A 1 177 ? 1.502 13.109 24.704 1.00 29.84 177 SER A CA 1
ATOM 1408 C C . SER A 1 177 ? 0.506 13.555 23.616 1.00 29.84 177 SER A C 1
ATOM 1410 O O . SER A 1 177 ? -0.051 12.763 22.862 1.00 29.84 177 SER A O 1
ATOM 1412 N N . SER A 1 178 ? 0.352 14.883 23.564 1.00 30.20 178 SER A N 1
ATOM 1413 C CA . SER A 1 178 ? -0.055 15.748 22.444 1.00 30.20 178 SER A CA 1
ATOM 1414 C C . SER A 1 178 ? -1.433 15.568 21.787 1.00 30.20 178 SER A C 1
ATOM 1416 O O . SER A 1 178 ? -1.619 14.831 20.825 1.00 30.20 178 SER A O 1
ATOM 1418 N N . LYS A 1 179 ? -2.361 16.399 22.281 1.00 39.25 179 LYS A N 1
ATOM 1419 C CA . LYS A 1 179 ? -3.400 17.164 21.565 1.00 39.25 179 LYS A CA 1
ATOM 1420 C C . LYS A 1 179 ? -3.423 16.986 20.033 1.00 39.25 179 LYS A C 1
ATOM 1422 O O . LYS A 1 179 ? -2.673 17.645 19.322 1.00 39.25 179 LYS A O 1
ATOM 1427 N N . ILE A 1 180 ? -4.393 16.218 19.542 1.00 34.94 180 ILE A N 1
ATOM 1428 C CA . ILE A 1 180 ? -4.951 16.371 18.192 1.00 34.94 180 ILE A CA 1
ATOM 1429 C C . ILE A 1 180 ? -6.357 16.959 18.385 1.00 34.94 180 ILE A C 1
ATOM 1431 O O . ILE A 1 180 ? -7.135 16.392 19.161 1.00 34.94 180 ILE A O 1
ATOM 1435 N N . PRO A 1 181 ? -6.709 18.102 17.771 1.00 28.89 181 PRO A N 1
ATOM 1436 C CA . PRO A 1 181 ? -8.024 18.695 17.963 1.00 28.89 181 PRO A CA 1
ATOM 1437 C C . PRO A 1 181 ? -9.080 17.856 17.235 1.00 28.89 181 PRO A C 1
ATOM 1439 O O . PRO A 1 181 ? -9.167 17.850 16.012 1.00 28.89 181 PRO A O 1
ATOM 1442 N N . VAL A 1 182 ? -9.911 17.147 18.000 1.00 36.88 182 VAL A N 1
ATOM 1443 C CA . VAL A 1 182 ? -11.123 16.506 17.479 1.00 36.88 182 VAL A CA 1
ATOM 1444 C C . VAL A 1 182 ? -12.189 17.587 17.310 1.00 36.88 182 VAL A C 1
ATOM 1446 O O . VAL A 1 182 ? -12.785 18.046 18.286 1.00 36.88 182 VAL A O 1
ATOM 1449 N N . VAL A 1 183 ? -12.452 18.000 16.070 1.00 35.72 183 VAL A N 1
ATOM 1450 C CA . VAL A 1 183 ? -13.569 18.900 15.752 1.00 35.72 183 VAL A CA 1
ATOM 1451 C C . VAL A 1 183 ? -14.875 18.103 15.820 1.00 35.72 183 VAL A C 1
ATOM 1453 O O . VAL A 1 183 ? -15.314 17.495 14.848 1.00 35.72 183 VAL A O 1
ATOM 1456 N N . ARG A 1 184 ? -15.524 18.090 16.991 1.00 35.34 184 ARG A N 1
ATOM 1457 C CA . ARG A 1 184 ? -16.895 17.576 17.142 1.00 35.34 184 ARG A CA 1
ATOM 1458 C C . ARG A 1 184 ? -17.889 18.653 16.700 1.00 35.34 184 ARG A C 1
ATOM 1460 O O . ARG A 1 184 ? -18.200 19.558 17.472 1.00 35.34 184 ARG A O 1
ATOM 1467 N N . ARG A 1 185 ? -18.435 18.553 15.483 1.00 32.28 185 ARG A N 1
ATOM 1468 C CA . ARG A 1 185 ? -19.636 19.324 15.114 1.00 32.28 185 ARG A CA 1
ATOM 1469 C C . ARG A 1 185 ? -20.827 18.793 15.918 1.00 32.28 185 ARG A C 1
ATOM 1471 O O . ARG A 1 185 ? -21.276 17.672 15.700 1.00 32.28 185 ARG A O 1
ATOM 1478 N N . ARG A 1 186 ? -21.347 19.597 16.852 1.00 34.19 186 ARG A N 1
ATOM 1479 C CA . ARG A 1 186 ? -22.684 19.381 17.427 1.00 34.19 186 ARG A CA 1
ATOM 1480 C C . ARG A 1 186 ? -23.709 19.703 16.342 1.00 34.19 186 ARG A C 1
ATOM 1482 O O . ARG A 1 186 ? -23.839 20.864 15.970 1.00 34.19 186 ARG A O 1
ATOM 1489 N N . MET A 1 187 ? -24.448 18.707 15.856 1.00 35.88 187 MET A N 1
ATOM 1490 C CA . MET A 1 187 ? -25.718 18.978 15.183 1.00 35.88 187 MET A CA 1
ATOM 1491 C C . MET A 1 187 ? -26.713 19.448 16.245 1.00 35.88 187 MET A C 1
ATOM 1493 O O . MET A 1 187 ? -27.125 18.691 17.124 1.00 35.88 187 MET A O 1
ATOM 1497 N N . THR A 1 188 ? -27.030 20.737 16.210 1.00 36.25 188 THR A N 1
ATOM 1498 C CA . THR A 1 188 ? -28.107 21.342 16.989 1.00 36.25 188 THR A CA 1
ATOM 1499 C C . THR A 1 188 ? -29.453 20.788 16.536 1.00 36.25 188 THR A C 1
ATOM 1501 O O . THR A 1 188 ? -29.697 20.608 15.345 1.00 36.25 188 THR A O 1
ATOM 1504 N N . LYS A 1 189 ? -30.307 20.511 17.524 1.00 40.75 189 LYS A N 1
ATOM 1505 C CA . LYS A 1 189 ? -31.687 20.041 17.389 1.00 40.75 189 LYS A CA 1
ATOM 1506 C C . LYS A 1 189 ? -32.465 20.881 16.367 1.00 40.75 189 LYS A C 1
ATOM 1508 O O . LYS A 1 189 ? -32.425 22.107 16.424 1.00 40.75 189 LYS A O 1
ATOM 1513 N N . ILE A 1 190 ? -33.196 20.205 15.486 1.00 42.03 190 ILE A N 1
ATOM 1514 C CA . ILE A 1 190 ? -34.225 20.806 14.631 1.00 42.03 190 ILE A CA 1
ATOM 1515 C C . ILE A 1 190 ? -35.368 21.268 15.556 1.00 42.03 190 ILE A C 1
ATOM 1517 O O . ILE A 1 190 ? -35.821 20.458 16.370 1.00 42.03 190 ILE A O 1
ATOM 1521 N N . PRO A 1 191 ? -35.820 22.533 15.503 1.00 39.06 191 PRO A N 1
ATOM 1522 C CA . PRO A 1 191 ? -36.957 22.978 16.293 1.00 39.06 191 PRO A CA 1
ATOM 1523 C C . PRO A 1 191 ? -38.263 22.473 15.671 1.00 39.06 191 PRO A C 1
ATOM 1525 O O . PRO A 1 191 ? -38.554 22.726 14.504 1.00 39.06 191 PRO A O 1
ATOM 1528 N N . THR A 1 192 ? -39.056 21.770 16.475 1.00 38.88 192 THR A N 1
ATOM 1529 C CA . THR A 1 192 ? -40.463 21.484 16.197 1.00 38.88 192 THR A CA 1
ATOM 1530 C C . THR A 1 192 ? -41.236 22.801 16.271 1.00 38.88 192 THR A C 1
ATOM 1532 O O . THR A 1 192 ? -41.364 23.374 17.353 1.00 38.88 192 THR A O 1
ATOM 1535 N N . ALA A 1 193 ? -41.722 23.296 15.135 1.00 40.50 193 ALA A N 1
ATOM 1536 C CA . ALA A 1 193 ? -42.689 24.387 15.069 1.00 40.50 193 ALA A CA 1
ATOM 1537 C C . ALA A 1 193 ? -44.053 23.823 14.652 1.00 40.50 193 ALA A C 1
ATOM 1539 O O . ALA A 1 193 ? -44.128 22.906 13.836 1.00 40.50 193 ALA A O 1
ATOM 1540 N N . LEU A 1 194 ? -45.091 24.358 15.291 1.00 37.50 194 LEU A N 1
ATOM 1541 C CA . LEU A 1 194 ? -46.496 23.972 15.228 1.00 37.50 194 LEU A CA 1
ATOM 1542 C C . LEU A 1 194 ? -47.051 23.856 13.798 1.00 37.50 194 LEU A C 1
ATOM 1544 O O . LEU A 1 194 ? -46.828 24.756 12.989 1.00 37.50 194 LEU A O 1
ATOM 1548 N N . LEU A 1 195 ? -47.870 22.823 13.576 1.00 34.34 195 LEU A N 1
ATOM 1549 C CA . LEU A 1 195 ? -49.273 22.901 13.134 1.00 34.34 195 LEU A CA 1
ATOM 1550 C C . LEU A 1 195 ? -49.966 21.566 13.439 1.00 34.34 195 LEU A C 1
ATOM 1552 O O . LEU A 1 195 ? -49.358 20.513 13.141 1.00 34.34 195 LEU A O 1
#

Secondary structure (DSSP, 8-state):
---PPP-------TTSSSS--EEEEEEE-SSSSPEEEEEEEEEETTEEEEEEEEEETT-BHHHHTTS-GGGTT-BEEEEE--TT--EEEESS---EEETT-EESS--HHHHHHHHHHHHHHHHHHHHHHHGGGTPPP------S-GGGTEEE-TT--EEE-HHHHHHHH-SS--SS-----------PPPP----

Foldseek 3Di:
DDDDDDDDDDPDPPQLPLAWKKAWADWDPPDPPTKTWIWTWADDPNDTDIDIDIDGQQDQVCVVRVRDCNSPQAGWHDFDDDPPFTWTDTDRDRDIHHHGGIPSHPPPLVVLLVVLLVQVVVQVVVCVVCVVVVDHGDDDDDDPDPVQAWDADPVRDIDGHVVVCSNVVDDDDDPDDDDDDDPDDDPDDDDDDDD